Protein AF-K1JI64-F1 (afdb_monomer)

Foldseek 3Di:
DDPDDDPVVVVVVVVLLVLLLVLVVCVVVVHDDDPVSVVSNVVSCVVCVVSVVPPPPPPDPPDDVLLAQDLALVVNLVSLVVPVVDDDDCVRSCLLVSLQPRVVSLLVSQVVCVVVVHHPLNSVLSSLQSCLDPVNLVVCCVRVLVVLVVDDLVSCQSNLLSVLSSLLSSLLDLDQDVSSLVSLVVSVPHPHDQDPAQWDQDPNDTDRDLQVCLCSASLNSSLSSLVSNQVSVPAAFQQADDPSRLVVLQVLLPPVDRSSSSSLLQVLLCLVSCCRRPVPSSLVGNLVCCAPVPHPCNVSSVCSNPVPDDDDPVVQVSRHPPPPPPPDD

Nearest PDB structures (foldseek):
  8any-assembly1_A5  TM=2.541E-01  e=5.802E-01  Homo sapiens

Radius of gyration: 26.49 Å; Cα contacts (8 Å, |Δi|>4): 329; chains: 1; bounding box: 74×52×73 Å

Structure (mmCIF, N/CA/C/O backbone):
data_AF-K1JI64-F1
#
_entry.id   AF-K1JI64-F1
#
loop_
_atom_site.group_PDB
_atom_site.id
_atom_site.type_symbol
_atom_site.label_atom_id
_atom_site.label_alt_id
_atom_site.label_comp_id
_atom_site.label_asym_id
_atom_site.label_entity_id
_atom_site.label_seq_id
_atom_site.pdbx_PDB_ins_code
_atom_site.Cartn_x
_atom_site.Cartn_y
_atom_site.Cartn_z
_atom_site.occupancy
_atom_site.B_iso_or_equiv
_atom_site.auth_seq_id
_atom_site.auth_comp_id
_atom_site.auth_asym_id
_atom_site.auth_atom_id
_atom_site.pdbx_PDB_model_num
ATOM 1 N N . MET A 1 1 ? 39.836 -33.070 6.552 1.00 32.50 1 MET A N 1
ATOM 2 C CA . MET A 1 1 ? 38.530 -32.412 6.348 1.00 32.50 1 MET A CA 1
ATOM 3 C C . MET A 1 1 ? 38.493 -31.219 7.284 1.00 32.50 1 MET A C 1
ATOM 5 O O . MET A 1 1 ? 38.337 -31.418 8.481 1.00 32.50 1 MET A O 1
ATOM 9 N N . ALA A 1 2 ? 38.787 -30.024 6.771 1.00 40.97 2 ALA A N 1
ATOM 10 C CA . ALA A 1 2 ? 38.611 -28.788 7.528 1.00 40.97 2 ALA A CA 1
ATOM 11 C C . ALA A 1 2 ? 37.112 -28.453 7.530 1.00 40.97 2 ALA A C 1
ATOM 13 O O . ALA A 1 2 ? 36.456 -28.627 6.503 1.00 40.97 2 ALA A O 1
ATOM 14 N N . GLY A 1 3 ? 36.563 -28.078 8.687 1.00 41.81 3 GLY A N 1
ATOM 15 C CA . GLY A 1 3 ? 35.174 -27.628 8.790 1.00 41.81 3 GLY A CA 1
ATOM 16 C C . GLY A 1 3 ? 34.932 -26.354 7.969 1.00 41.81 3 GLY A C 1
ATOM 17 O O . GLY A 1 3 ? 35.899 -25.720 7.543 1.00 41.81 3 GLY A O 1
ATOM 18 N N . PRO A 1 4 ? 33.662 -25.982 7.726 1.00 41.69 4 PRO A N 1
ATOM 19 C CA . PRO A 1 4 ? 33.349 -24.747 7.019 1.00 41.69 4 PRO A CA 1
ATOM 20 C C . PRO A 1 4 ? 33.974 -23.552 7.762 1.00 41.69 4 PRO A C 1
ATOM 22 O O . PRO A 1 4 ? 33.932 -23.534 8.997 1.00 41.69 4 PRO A O 1
ATOM 25 N N . PRO A 1 5 ? 34.580 -22.589 7.042 1.00 47.50 5 PRO A N 1
ATOM 26 C CA . PRO A 1 5 ? 35.205 -21.427 7.661 1.00 47.50 5 PRO A CA 1
ATOM 27 C C . PRO A 1 5 ? 34.171 -20.647 8.472 1.00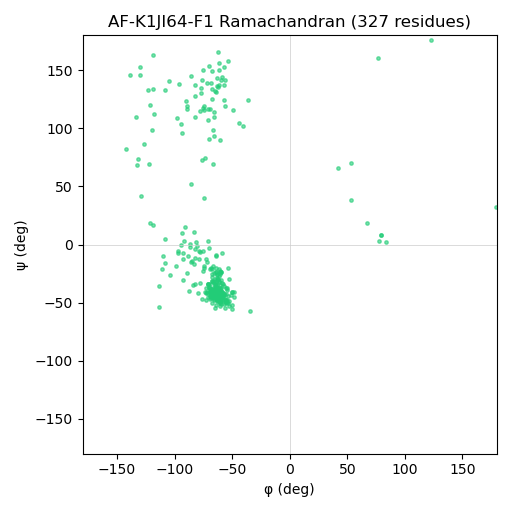 47.50 5 PRO A C 1
ATOM 29 O O . PRO A 1 5 ? 33.001 -20.555 8.093 1.00 47.50 5 PRO A O 1
ATOM 32 N N . SER A 1 6 ? 34.599 -20.087 9.601 1.00 54.44 6 SER A N 1
ATOM 33 C CA . SER A 1 6 ? 33.735 -19.226 10.413 1.00 54.44 6 SER A CA 1
ATOM 34 C C . SER A 1 6 ? 33.214 -18.039 9.577 1.00 54.44 6 SER A C 1
ATOM 36 O O . SER A 1 6 ? 33.871 -17.604 8.626 1.00 54.44 6 SER A O 1
ATOM 38 N N . GLU A 1 7 ? 32.042 -17.478 9.902 1.00 51.62 7 GLU A N 1
ATOM 39 C CA . GLU A 1 7 ? 31.474 -16.317 9.176 1.00 51.62 7 GLU A CA 1
ATOM 40 C C . GLU A 1 7 ? 32.463 -15.134 9.078 1.00 51.62 7 GLU A C 1
ATOM 42 O O . GLU A 1 7 ? 32.475 -14.394 8.090 1.00 51.62 7 GLU A O 1
ATOM 47 N N . LEU A 1 8 ? 33.355 -14.998 10.065 1.00 53.28 8 LEU A N 1
ATOM 48 C CA . LEU A 1 8 ? 34.418 -13.992 10.097 1.00 53.28 8 LEU A CA 1
ATOM 49 C C . LEU A 1 8 ? 35.540 -14.273 9.084 1.00 53.28 8 LEU A C 1
ATOM 51 O O . LEU A 1 8 ? 36.004 -13.348 8.419 1.00 53.28 8 LEU A O 1
ATOM 55 N N . GLU A 1 9 ? 35.952 -15.532 8.921 1.00 57.19 9 GLU A N 1
ATOM 56 C CA . GLU A 1 9 ? 36.942 -15.930 7.908 1.00 57.19 9 GLU A CA 1
ATOM 57 C C . GLU A 1 9 ? 36.377 -15.798 6.493 1.00 57.19 9 GLU A C 1
ATOM 59 O O . GLU A 1 9 ? 37.063 -15.305 5.602 1.00 57.19 9 GLU A O 1
ATOM 64 N N . SER A 1 10 ? 35.101 -16.139 6.305 1.00 58.56 10 SER A N 1
ATOM 65 C CA . SER A 1 10 ? 34.407 -15.989 5.020 1.00 58.56 10 SER A CA 1
ATOM 66 C C . SER A 1 10 ? 34.319 -14.519 4.588 1.00 58.56 10 SER A C 1
ATOM 68 O O . SER A 1 10 ? 34.580 -14.180 3.434 1.00 58.56 10 SER A O 1
ATOM 70 N N . THR A 1 11 ? 34.020 -13.624 5.534 1.00 61.19 11 THR A N 1
ATOM 71 C CA . THR A 1 11 ? 33.969 -12.175 5.286 1.00 61.19 11 THR A CA 1
ATOM 72 C C . THR A 1 11 ? 35.357 -11.608 4.979 1.00 61.19 11 THR A C 1
ATOM 74 O O . THR A 1 11 ? 35.508 -10.761 4.099 1.00 61.19 11 THR A O 1
ATOM 77 N N . ARG A 1 12 ? 36.389 -12.093 5.676 1.00 72.31 12 ARG A N 1
A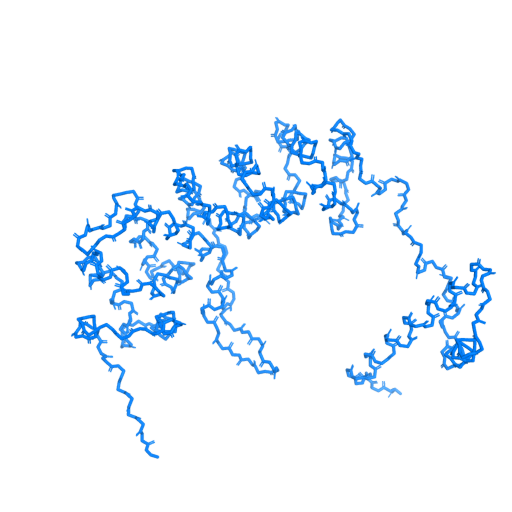TOM 78 C CA . ARG A 1 12 ? 37.774 -11.665 5.467 1.00 72.31 12 ARG A CA 1
ATOM 79 C C . ARG A 1 12 ? 38.302 -12.072 4.090 1.00 72.31 12 ARG A C 1
ATOM 81 O O . ARG A 1 12 ? 38.810 -11.212 3.378 1.00 72.31 12 ARG A O 1
ATOM 88 N N . ILE A 1 13 ? 38.101 -13.330 3.695 1.00 75.25 13 ILE A N 1
ATOM 89 C CA . ILE A 1 13 ? 38.499 -13.849 2.376 1.00 75.25 13 ILE A CA 1
ATOM 90 C C . ILE A 1 13 ? 37.797 -13.067 1.257 1.00 75.25 13 ILE A C 1
ATOM 92 O O . ILE A 1 13 ? 38.425 -12.709 0.264 1.00 75.25 13 ILE A O 1
ATOM 96 N N . TYR A 1 14 ? 36.516 -12.724 1.429 1.00 71.31 14 TYR A N 1
ATOM 97 C CA . TYR A 1 14 ? 35.771 -11.918 0.457 1.00 71.31 14 TYR A CA 1
ATOM 98 C C . TYR A 1 14 ? 36.361 -10.508 0.263 1.00 71.31 14 TYR A C 1
ATOM 100 O O . TYR A 1 14 ? 36.481 -10.022 -0.867 1.00 71.31 14 TYR A O 1
ATOM 108 N N . ILE A 1 15 ? 36.744 -9.843 1.358 1.00 73.00 15 ILE A N 1
ATOM 109 C CA . ILE A 1 15 ? 37.355 -8.507 1.313 1.00 73.00 15 ILE A CA 1
ATOM 110 C C . ILE A 1 15 ? 38.752 -8.579 0.681 1.00 73.00 15 ILE A C 1
ATOM 112 O O . ILE A 1 15 ? 39.058 -7.784 -0.206 1.00 73.00 15 ILE A O 1
ATOM 116 N N . GLU A 1 16 ? 39.576 -9.544 1.095 1.00 81.81 16 GLU A N 1
ATOM 117 C CA . GLU A 1 16 ? 40.930 -9.756 0.566 1.00 81.81 16 GLU A CA 1
ATOM 118 C C . GLU A 1 16 ? 40.900 -10.076 -0.943 1.00 81.81 16 GLU A C 1
ATOM 120 O O . GLU A 1 16 ? 41.657 -9.476 -1.708 1.00 81.81 16 GLU A O 1
ATOM 125 N N . HIS A 1 17 ? 39.950 -10.901 -1.397 1.00 77.88 17 HIS A N 1
ATOM 126 C CA . HIS A 1 17 ? 39.732 -11.191 -2.818 1.00 77.88 17 HIS A CA 1
ATOM 127 C C . HIS A 1 17 ? 39.293 -9.948 -3.609 1.00 77.88 17 HIS A C 1
ATOM 129 O O . HIS A 1 17 ? 39.822 -9.674 -4.686 1.00 77.88 17 HIS A O 1
ATOM 135 N N . SER A 1 18 ? 38.381 -9.137 -3.060 1.00 71.06 18 SER A N 1
ATOM 136 C CA . SER A 1 18 ? 37.930 -7.892 -3.706 1.00 71.06 18 SER A CA 1
ATOM 137 C C . SER A 1 18 ? 39.076 -6.885 -3.881 1.00 71.06 18 SER A C 1
ATOM 139 O O . SER A 1 18 ? 39.183 -6.229 -4.918 1.00 71.06 18 SER A O 1
ATOM 141 N N . ILE A 1 19 ? 39.960 -6.777 -2.881 1.00 80.88 19 ILE A N 1
ATOM 142 C CA . ILE A 1 19 ? 41.155 -5.923 -2.941 1.00 80.88 19 ILE A CA 1
ATOM 143 C C . ILE A 1 19 ? 42.145 -6.461 -3.979 1.00 80.88 19 ILE A C 1
ATOM 145 O O . ILE A 1 19 ? 42.646 -5.690 -4.799 1.00 80.88 19 ILE A O 1
ATOM 149 N N . TRP A 1 20 ? 42.393 -7.773 -3.986 1.00 85.69 20 TRP A N 1
ATOM 150 C CA . TRP A 1 20 ? 43.271 -8.412 -4.963 1.00 85.69 20 TRP A CA 1
ATOM 151 C C . TRP A 1 20 ? 42.790 -8.186 -6.404 1.00 85.69 20 TRP A C 1
ATOM 153 O O . TRP A 1 20 ? 43.579 -7.765 -7.247 1.00 85.69 20 TRP A O 1
ATOM 163 N N . GLN A 1 21 ? 41.490 -8.350 -6.678 1.00 77.38 21 GLN A N 1
ATOM 164 C CA . GLN A 1 21 ? 40.916 -8.154 -8.015 1.00 77.38 21 GLN A CA 1
ATOM 165 C C . GLN A 1 21 ? 41.041 -6.712 -8.530 1.00 77.38 21 GLN A C 1
ATOM 167 O O . GLN A 1 21 ? 41.239 -6.500 -9.730 1.00 77.38 21 GLN A O 1
ATOM 172 N N . LEU A 1 22 ? 40.907 -5.715 -7.648 1.00 77.94 22 LEU A N 1
ATOM 173 C CA . LEU A 1 22 ? 41.087 -4.304 -8.006 1.00 77.94 22 LEU A CA 1
ATOM 174 C C . LEU A 1 22 ? 42.552 -3.999 -8.344 1.00 77.94 22 LEU A C 1
ATOM 176 O O . LEU A 1 22 ? 42.822 -3.307 -9.326 1.00 77.94 22 LEU A O 1
ATOM 180 N N . LEU A 1 23 ? 43.493 -4.541 -7.566 1.00 83.31 23 LEU A N 1
ATOM 181 C CA . LEU A 1 23 ? 44.931 -4.369 -7.789 1.00 83.31 23 LEU A CA 1
ATOM 182 C C . LEU A 1 23 ? 45.412 -5.096 -9.053 1.00 83.31 23 LEU A C 1
ATOM 184 O O . LEU A 1 23 ? 46.163 -4.504 -9.828 1.00 83.31 23 LEU A O 1
ATOM 188 N N . ALA A 1 24 ? 44.918 -6.314 -9.304 1.00 82.06 24 ALA A N 1
ATOM 189 C CA . ALA A 1 24 ? 45.184 -7.074 -10.526 1.00 82.06 24 ALA A CA 1
ATOM 190 C C . ALA A 1 24 ? 44.791 -6.271 -11.770 1.00 82.06 24 ALA A C 1
ATOM 192 O O . ALA A 1 24 ? 45.591 -6.083 -12.679 1.00 82.06 24 ALA A O 1
ATOM 193 N N . LYS A 1 25 ? 43.590 -5.684 -11.771 1.00 73.75 25 LYS A N 1
ATOM 194 C CA . LYS A 1 25 ? 43.109 -4.890 -12.908 1.00 73.75 25 LYS A CA 1
ATOM 195 C C . LYS A 1 25 ? 43.841 -3.586 -13.108 1.00 73.75 25 LYS A C 1
ATOM 197 O O . LYS A 1 25 ? 44.056 -3.176 -14.246 1.00 73.75 25 LYS A O 1
ATOM 202 N N . LEU A 1 26 ? 44.203 -2.914 -12.020 1.00 77.06 26 LEU A N 1
ATOM 203 C CA . LEU A 1 26 ? 44.985 -1.694 -12.130 1.00 77.06 26 LEU A CA 1
ATOM 204 C C . LEU A 1 26 ? 46.357 -2.003 -12.751 1.00 77.06 26 LEU A C 1
ATOM 206 O O . LEU A 1 26 ? 46.799 -1.272 -13.633 1.00 77.06 26 LEU A O 1
ATOM 210 N N . ASN A 1 27 ? 46.967 -3.126 -12.364 1.00 80.00 27 ASN A N 1
ATOM 211 C CA . ASN A 1 27 ? 48.204 -3.628 -12.956 1.00 80.00 27 ASN A CA 1
ATOM 212 C C . ASN A 1 27 ? 48.034 -4.013 -14.442 1.00 80.00 27 ASN A C 1
ATOM 214 O O . ASN A 1 27 ? 48.837 -3.594 -15.274 1.00 80.00 27 ASN A O 1
ATOM 218 N N . ASP A 1 28 ? 46.959 -4.725 -14.794 1.00 78.38 28 ASP A N 1
ATOM 219 C CA . ASP A 1 28 ? 46.658 -5.145 -16.174 1.00 78.38 28 ASP A CA 1
ATOM 220 C C . ASP A 1 28 ? 46.320 -3.962 -17.095 1.00 78.38 28 ASP A C 1
ATOM 222 O O . ASP A 1 28 ? 46.579 -4.000 -18.297 1.00 78.38 28 ASP A O 1
ATOM 226 N N . SER A 1 29 ? 45.789 -2.868 -16.538 1.00 73.69 29 SER A N 1
ATOM 227 C CA . SER A 1 29 ? 45.482 -1.639 -17.283 1.00 73.69 29 SER A CA 1
ATOM 228 C C . SER A 1 29 ? 46.723 -0.853 -17.744 1.00 73.69 29 SER A C 1
ATOM 230 O O . SER A 1 29 ? 46.589 0.167 -18.422 1.00 73.69 29 SER A O 1
ATOM 232 N N . GLY A 1 30 ? 47.930 -1.303 -17.378 1.00 71.69 30 GLY A N 1
ATOM 233 C CA . GLY A 1 30 ? 49.198 -0.644 -17.703 1.00 71.69 30 GLY A CA 1
ATOM 234 C C . GLY A 1 30 ? 49.531 0.558 -16.811 1.00 71.69 30 GLY A C 1
ATOM 235 O O . GLY A 1 30 ? 50.500 1.271 -17.082 1.00 71.69 30 GLY A O 1
ATOM 236 N N . LEU A 1 31 ? 48.754 0.797 -15.748 1.00 74.81 31 LEU A N 1
ATOM 237 C CA . LEU A 1 31 ? 49.056 1.800 -14.727 1.00 74.81 31 LEU A CA 1
ATOM 238 C C . LEU A 1 31 ? 50.052 1.236 -13.705 1.00 74.81 31 LEU A C 1
ATOM 240 O O . LEU A 1 31 ? 49.922 0.109 -13.234 1.00 74.81 31 LEU A O 1
ATOM 244 N N . VAL A 1 32 ? 51.044 2.045 -13.326 1.00 79.62 32 VAL A N 1
ATOM 245 C CA . VAL A 1 32 ? 52.056 1.641 -12.340 1.00 79.62 32 VAL A CA 1
ATOM 246 C C . VAL A 1 32 ? 51.446 1.670 -10.940 1.00 79.62 32 VAL A C 1
ATOM 248 O O . VAL A 1 32 ? 51.059 2.730 -10.444 1.00 79.62 32 VAL A O 1
ATOM 251 N N . LEU A 1 33 ? 51.386 0.507 -10.289 1.00 83.38 33 LEU A N 1
ATOM 252 C CA . LEU A 1 33 ? 50.998 0.403 -8.885 1.00 83.38 33 LEU A CA 1
ATOM 253 C C . LEU A 1 33 ? 52.004 1.140 -7.988 1.00 83.38 33 LEU A C 1
ATOM 255 O O . LEU A 1 33 ? 53.219 1.010 -8.142 1.00 83.38 33 LEU A O 1
ATOM 259 N N . GLY A 1 34 ? 51.495 1.892 -7.010 1.00 85.12 34 GLY A N 1
ATOM 260 C CA . GLY A 1 34 ? 52.325 2.447 -5.941 1.00 85.12 34 GLY A CA 1
ATOM 261 C C . GLY A 1 34 ? 52.987 1.337 -5.115 1.00 85.12 34 GLY A C 1
ATOM 262 O O . GLY A 1 34 ? 52.480 0.219 -5.055 1.00 85.12 34 GLY A O 1
ATOM 263 N N . LYS A 1 35 ? 54.107 1.643 -4.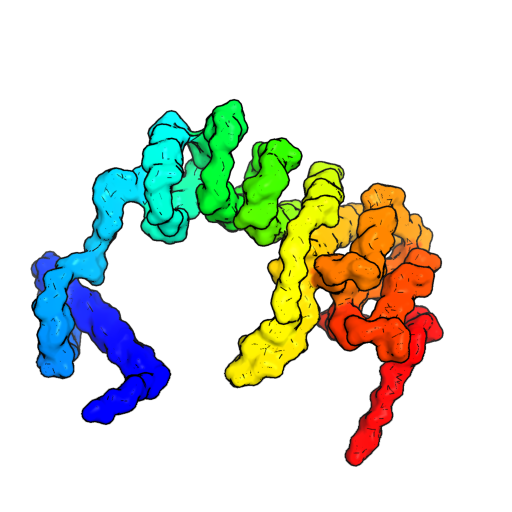452 1.00 83.31 35 LYS A N 1
ATOM 264 C CA . LYS A 1 35 ? 54.935 0.653 -3.737 1.00 83.31 35 LYS A CA 1
ATOM 265 C C . LYS A 1 35 ? 54.141 -0.205 -2.737 1.00 83.31 35 LYS A C 1
ATOM 267 O O . LYS A 1 35 ? 54.219 -1.425 -2.796 1.00 83.31 35 LYS A O 1
ATOM 272 N N . GLU A 1 36 ? 53.322 0.423 -1.894 1.00 84.06 36 GLU A N 1
ATOM 273 C CA . GLU A 1 36 ? 52.474 -0.275 -0.912 1.00 84.06 36 GLU A CA 1
ATOM 274 C C . GLU A 1 36 ? 51.418 -1.168 -1.582 1.00 84.06 36 GLU A C 1
ATOM 276 O O . GLU A 1 36 ? 51.155 -2.282 -1.136 1.00 84.06 36 GLU A O 1
ATOM 281 N N . ALA A 1 37 ? 50.839 -0.707 -2.694 1.00 82.38 37 ALA A N 1
ATOM 282 C CA . ALA A 1 37 ? 49.827 -1.445 -3.442 1.00 82.38 37 ALA A CA 1
ATOM 283 C C . ALA A 1 37 ? 50.424 -2.665 -4.164 1.00 82.38 37 ALA A C 1
ATOM 285 O O . ALA A 1 37 ? 49.801 -3.722 -4.198 1.00 82.38 37 ALA A O 1
ATOM 286 N N . ALA A 1 38 ? 51.644 -2.539 -4.693 1.00 85.00 38 ALA A N 1
ATOM 287 C CA . ALA A 1 38 ? 52.377 -3.639 -5.315 1.00 85.00 38 ALA A CA 1
ATOM 288 C C . ALA A 1 38 ? 52.811 -4.700 -4.287 1.00 85.00 38 ALA A C 1
ATOM 290 O O . ALA A 1 38 ? 52.666 -5.895 -4.540 1.00 85.00 38 ALA A O 1
ATOM 291 N N . GLU A 1 39 ? 53.291 -4.276 -3.113 1.00 87.31 39 GLU A N 1
ATOM 292 C CA . GLU A 1 39 ? 53.642 -5.178 -2.007 1.00 87.31 39 GLU A CA 1
ATOM 293 C C . GLU A 1 39 ? 52.408 -5.941 -1.498 1.00 87.31 39 GLU A C 1
ATOM 295 O O . GLU A 1 39 ? 52.458 -7.160 -1.323 1.00 87.31 39 GLU A O 1
ATOM 300 N N . HIS A 1 40 ? 51.275 -5.250 -1.338 1.00 87.00 40 HIS A N 1
ATOM 301 C CA . HIS A 1 40 ? 50.024 -5.868 -0.904 1.00 87.00 40 HIS A CA 1
ATOM 302 C C . HIS A 1 40 ? 49.439 -6.818 -1.962 1.00 87.00 40 HIS A C 1
ATOM 304 O O . HIS A 1 40 ? 48.979 -7.910 -1.631 1.00 87.00 40 HIS A O 1
ATOM 310 N N . PHE A 1 41 ? 49.524 -6.455 -3.246 1.00 85.44 41 PHE A N 1
ATOM 311 C CA . PHE A 1 41 ? 49.126 -7.323 -4.353 1.00 85.44 41 PHE A CA 1
ATOM 312 C C . PHE A 1 41 ? 49.963 -8.608 -4.411 1.00 85.44 41 PHE A C 1
ATOM 314 O O . PHE A 1 41 ? 49.409 -9.701 -4.537 1.00 85.44 41 PHE A O 1
ATOM 321 N N . ALA A 1 42 ? 51.287 -8.502 -4.261 1.00 86.06 42 ALA A N 1
ATOM 322 C CA . ALA A 1 42 ? 52.182 -9.657 -4.219 1.00 86.06 42 ALA A CA 1
ATOM 323 C C . ALA A 1 42 ? 51.916 -10.557 -3.002 1.00 86.06 42 ALA A C 1
ATOM 325 O O . ALA A 1 42 ? 51.920 -11.781 -3.127 1.00 86.06 42 ALA A O 1
ATOM 326 N N . MET A 1 43 ? 51.646 -9.965 -1.833 1.00 89.44 43 MET A N 1
ATOM 327 C CA . MET A 1 43 ? 51.279 -10.710 -0.628 1.00 89.44 43 MET A CA 1
ATOM 328 C C . MET A 1 43 ? 50.004 -11.533 -0.848 1.00 89.44 43 MET A C 1
ATOM 330 O O . MET A 1 43 ? 50.018 -12.736 -0.604 1.00 89.44 43 MET A O 1
ATOM 334 N N . LEU A 1 44 ? 48.933 -10.907 -1.346 1.00 86.25 44 LEU A N 1
ATOM 335 C CA . LEU A 1 44 ? 47.645 -11.564 -1.594 1.00 86.25 44 LEU A CA 1
ATOM 336 C C . LEU A 1 44 ? 47.740 -12.637 -2.690 1.00 86.25 44 LEU A C 1
ATOM 338 O O . LEU A 1 44 ? 47.192 -13.721 -2.526 1.00 86.25 44 LEU A O 1
ATOM 342 N N . SER A 1 45 ? 48.504 -12.376 -3.756 1.00 84.38 45 SER A N 1
ATOM 343 C CA . SER A 1 45 ? 48.726 -13.347 -4.843 1.00 84.38 45 SER A CA 1
ATOM 344 C C . SER A 1 45 ? 49.476 -14.598 -4.374 1.00 84.38 45 SER A C 1
ATOM 346 O O . SER A 1 45 ? 49.231 -15.690 -4.874 1.00 84.38 45 SER A O 1
ATOM 348 N N . ASN A 1 46 ? 50.390 -14.449 -3.408 1.00 84.62 46 ASN A N 1
ATOM 349 C CA . ASN A 1 46 ? 51.098 -15.578 -2.801 1.00 84.62 46 ASN A CA 1
ATOM 350 C C . ASN A 1 46 ? 50.242 -16.321 -1.768 1.00 84.62 46 ASN A C 1
ATOM 352 O O . ASN A 1 46 ? 50.411 -17.527 -1.599 1.00 84.62 46 ASN A O 1
ATOM 356 N N . LEU A 1 47 ? 49.368 -15.606 -1.050 1.00 84.38 47 LEU A N 1
ATOM 357 C CA . LEU A 1 47 ? 48.489 -16.194 -0.038 1.00 84.38 47 LEU A CA 1
ATOM 358 C C . LEU A 1 47 ? 47.379 -17.045 -0.672 1.00 84.38 47 LEU A C 1
ATOM 360 O O . LEU A 1 47 ? 47.005 -18.065 -0.100 1.00 84.38 47 LEU A O 1
ATOM 364 N N . HIS A 1 48 ? 46.908 -16.635 -1.854 1.00 79.75 48 HIS A N 1
ATOM 365 C CA . HIS A 1 48 ? 45.831 -17.280 -2.606 1.00 79.75 48 HIS A CA 1
ATOM 366 C C . HIS A 1 48 ? 46.207 -17.491 -4.083 1.00 79.75 48 HIS A C 1
ATOM 368 O O . HIS A 1 48 ? 45.702 -16.790 -4.968 1.00 79.75 48 HIS A O 1
ATOM 374 N N . PRO A 1 49 ? 47.099 -18.456 -4.384 1.00 76.25 49 PRO A N 1
ATOM 375 C CA . PRO A 1 49 ? 47.530 -18.745 -5.753 1.00 76.25 49 PRO A CA 1
ATOM 376 C C . PRO A 1 49 ? 46.377 -19.160 -6.680 1.00 76.25 49 PRO A C 1
ATOM 378 O O . PRO A 1 49 ? 46.473 -19.005 -7.897 1.00 76.25 49 PRO A O 1
ATOM 381 N N . GLU A 1 50 ? 45.284 -19.678 -6.113 1.00 68.06 50 GLU A N 1
ATOM 382 C CA . GLU A 1 50 ? 44.070 -20.085 -6.821 1.00 68.06 50 GLU A CA 1
ATOM 383 C C . GLU A 1 50 ? 43.342 -18.924 -7.517 1.00 68.06 50 GLU A C 1
ATOM 385 O O . GLU A 1 50 ? 42.697 -19.149 -8.538 1.00 68.06 50 GLU A O 1
ATOM 390 N N . TRP A 1 51 ? 43.491 -17.683 -7.038 1.00 72.56 51 TRP A N 1
ATOM 391 C CA . TRP A 1 51 ? 42.820 -16.514 -7.624 1.00 72.56 51 TRP A CA 1
ATOM 392 C C . TRP A 1 51 ? 43.362 -16.133 -9.007 1.00 72.56 51 TRP A C 1
ATOM 394 O O . TRP A 1 51 ? 42.664 -15.486 -9.782 1.00 72.56 51 TRP A O 1
ATOM 404 N N . GLY A 1 52 ? 44.586 -16.557 -9.342 1.00 60.62 52 GLY A N 1
ATOM 405 C CA . GLY A 1 52 ? 45.196 -16.335 -10.658 1.00 60.62 52 GLY A CA 1
ATOM 406 C C . GLY A 1 52 ? 44.893 -17.416 -11.703 1.00 60.62 52 GLY A C 1
ATOM 407 O O . GLY A 1 52 ? 45.246 -17.232 -12.866 1.00 60.62 52 GLY A O 1
ATOM 408 N N . ALA A 1 53 ? 44.288 -18.544 -11.308 1.00 51.06 53 ALA A N 1
ATOM 409 C CA . ALA A 1 53 ? 43.987 -19.673 -12.198 1.00 51.06 53 ALA A CA 1
ATOM 410 C C . ALA A 1 53 ? 42.580 -19.606 -12.819 1.00 51.06 53 ALA A C 1
ATOM 412 O O . ALA A 1 53 ? 42.289 -20.340 -13.764 1.00 51.06 53 ALA A O 1
ATOM 413 N N . GLU A 1 54 ? 41.721 -18.720 -12.319 1.00 44.78 54 GLU A N 1
ATOM 414 C CA . GLU A 1 54 ? 40.478 -18.347 -12.984 1.00 44.78 54 GLU A CA 1
ATOM 415 C C . GLU A 1 54 ? 40.769 -17.169 -13.915 1.00 44.78 54 GLU A C 1
ATOM 417 O O . GLU A 1 54 ? 41.190 -16.100 -13.472 1.00 44.78 54 GLU A O 1
ATOM 422 N N . GLU A 1 55 ? 40.585 -17.369 -15.222 1.00 41.44 55 GLU A N 1
ATOM 423 C CA . GLU A 1 55 ? 40.694 -16.301 -16.211 1.00 41.44 55 GLU A CA 1
ATOM 424 C C . GLU A 1 55 ? 39.874 -15.080 -15.764 1.00 41.44 55 GLU A C 1
ATOM 426 O O . GLU A 1 55 ? 38.649 -15.110 -15.615 1.00 41.44 55 GLU A O 1
ATOM 431 N N . SER A 1 56 ? 40.605 -13.996 -15.514 1.00 42.56 56 SER A N 1
ATOM 432 C CA . SER A 1 56 ? 40.119 -12.691 -15.093 1.00 42.56 56 SER A CA 1
ATOM 433 C C . SER A 1 56 ? 39.175 -12.090 -16.137 1.00 42.56 56 SER A C 1
ATOM 435 O O . SER A 1 56 ? 39.590 -11.319 -16.994 1.00 42.56 56 SER A O 1
ATOM 437 N N . ASN A 1 57 ? 37.879 -12.375 -16.002 1.00 37.88 57 ASN A N 1
ATOM 438 C CA . ASN A 1 57 ? 36.800 -11.552 -16.567 1.00 37.88 57 ASN A CA 1
ATOM 439 C C . ASN A 1 57 ? 36.021 -10.780 -15.482 1.00 37.88 57 ASN A C 1
ATOM 441 O O . ASN A 1 57 ? 35.066 -10.062 -15.756 1.00 37.88 57 ASN A O 1
ATOM 445 N N . GLY A 1 58 ? 36.441 -10.846 -14.218 1.00 40.31 58 GLY A N 1
ATOM 446 C CA . GLY A 1 58 ? 35.673 -10.308 -13.091 1.00 40.31 58 GLY A CA 1
ATOM 447 C C . GLY A 1 58 ? 35.878 -8.820 -12.788 1.00 40.31 58 GLY A C 1
ATOM 448 O O . GLY A 1 58 ? 36.297 -8.526 -11.686 1.00 40.31 58 GLY A O 1
ATOM 449 N N . PHE A 1 59 ? 35.752 -7.903 -13.754 1.00 38.59 59 PHE A N 1
ATOM 450 C CA . PHE A 1 59 ? 35.277 -6.485 -13.649 1.00 38.59 59 PHE A CA 1
ATOM 451 C C . PHE A 1 59 ? 35.330 -5.816 -15.044 1.00 38.59 59 PHE A C 1
ATOM 453 O O . PHE A 1 59 ? 35.576 -4.616 -15.170 1.00 38.59 59 PHE A O 1
ATOM 460 N N . ALA A 1 60 ? 35.108 -6.586 -16.107 1.00 35.41 60 ALA A N 1
ATOM 461 C CA . ALA A 1 60 ? 34.519 -6.033 -17.310 1.00 35.41 60 ALA A CA 1
ATOM 462 C C . ALA A 1 60 ? 33.024 -6.330 -17.228 1.00 35.41 60 ALA A C 1
ATOM 464 O O . ALA A 1 60 ? 32.606 -7.384 -16.762 1.00 35.41 60 ALA A O 1
ATOM 465 N N . SER A 1 61 ? 32.237 -5.340 -17.614 1.00 39.78 61 SER A N 1
ATOM 466 C CA . SER A 1 61 ? 30.830 -5.465 -17.940 1.00 39.78 61 SER A CA 1
ATOM 467 C C . SER A 1 61 ? 30.577 -6.749 -18.738 1.00 39.78 61 SER A C 1
ATOM 469 O O . SER A 1 61 ? 30.810 -6.766 -19.940 1.00 39.78 61 SER A O 1
ATOM 471 N N . ASP A 1 62 ? 30.059 -7.788 -18.089 1.00 37.81 62 ASP A N 1
ATOM 472 C CA . ASP A 1 62 ? 29.488 -8.980 -18.734 1.00 37.81 62 ASP A CA 1
ATOM 473 C C . ASP A 1 62 ? 28.107 -8.632 -19.334 1.00 37.81 62 ASP A C 1
ATOM 475 O O . ASP A 1 62 ? 27.126 -9.353 -19.198 1.00 37.81 62 ASP A O 1
ATOM 479 N N . LEU A 1 63 ? 28.013 -7.437 -19.921 1.00 41.81 63 LEU A N 1
ATOM 480 C CA . LEU A 1 63 ? 26.949 -7.061 -20.826 1.00 41.81 63 LEU A CA 1
ATOM 481 C C . LEU A 1 63 ? 27.568 -7.275 -22.199 1.00 41.81 63 LEU A C 1
ATOM 483 O O . LEU A 1 63 ? 28.454 -6.513 -22.602 1.00 41.81 63 LEU A O 1
ATOM 487 N N . GLY A 1 64 ? 27.113 -8.303 -22.912 1.00 38.38 64 GLY A N 1
ATOM 488 C CA . GLY A 1 64 ? 27.245 -8.265 -24.362 1.00 38.38 64 GLY A CA 1
ATOM 489 C C . GLY A 1 64 ? 26.630 -6.955 -24.867 1.00 38.38 64 GLY A C 1
ATOM 490 O O . GLY A 1 64 ? 25.793 -6.351 -24.194 1.00 38.38 64 GLY A O 1
ATOM 491 N N . ASP A 1 65 ? 27.011 -6.495 -26.054 1.00 42.28 65 ASP A N 1
ATOM 492 C CA . ASP A 1 65 ? 26.390 -5.310 -26.678 1.00 42.28 65 ASP A CA 1
ATOM 493 C C . ASP A 1 65 ? 24.839 -5.446 -26.753 1.00 42.28 65 ASP A C 1
ATOM 495 O O . ASP A 1 65 ? 24.110 -4.454 -26.773 1.00 42.28 65 ASP A O 1
ATOM 499 N N . ASP A 1 66 ? 24.333 -6.686 -26.670 1.00 47.50 66 ASP A N 1
ATOM 500 C CA . ASP A 1 66 ? 22.920 -7.080 -26.591 1.00 47.50 66 ASP A CA 1
ATOM 501 C C . ASP A 1 66 ? 22.225 -6.829 -25.227 1.00 47.50 66 ASP A C 1
ATOM 503 O O . ASP A 1 66 ? 20.992 -6.760 -25.162 1.00 47.50 66 ASP A O 1
ATOM 507 N N . ASP A 1 67 ? 22.969 -6.640 -24.132 1.00 53.53 67 ASP A N 1
ATOM 508 C CA . ASP A 1 67 ? 22.409 -6.421 -22.787 1.00 53.53 67 ASP A CA 1
ATOM 509 C C . ASP A 1 67 ? 22.274 -4.933 -22.412 1.00 53.53 67 ASP A C 1
ATOM 511 O O . ASP A 1 67 ? 21.774 -4.586 -21.336 1.00 53.53 67 ASP A O 1
ATOM 515 N N . ILE A 1 68 ? 22.674 -4.020 -23.301 1.00 68.94 68 ILE A N 1
ATOM 516 C CA . ILE A 1 68 ? 22.492 -2.582 -23.096 1.00 68.94 68 ILE A CA 1
ATOM 517 C C . ILE A 1 68 ? 21.041 -2.206 -23.405 1.00 68.94 68 ILE A C 1
ATOM 519 O O . ILE A 1 68 ? 20.604 -2.220 -24.555 1.00 68.94 68 ILE A O 1
ATOM 523 N N . VAL A 1 69 ? 20.302 -1.763 -22.383 1.00 79.38 69 VAL A N 1
ATOM 524 C CA . VAL A 1 69 ? 18.918 -1.289 -22.543 1.00 79.38 69 VAL A CA 1
ATOM 525 C C . VAL A 1 69 ? 18.850 -0.150 -23.578 1.00 79.38 69 VAL A C 1
ATOM 527 O O . VAL A 1 69 ? 19.410 0.938 -23.356 1.00 79.38 69 VAL A O 1
ATOM 530 N N . PRO A 1 70 ? 18.105 -0.326 -24.687 1.00 82.25 70 PRO A N 1
ATOM 531 C CA . PRO A 1 70 ? 17.970 0.710 -25.699 1.00 82.25 70 PRO A CA 1
ATOM 532 C C . PRO A 1 70 ? 17.323 1.987 -25.156 1.00 82.25 70 PRO A C 1
ATOM 534 O O . PRO A 1 70 ? 16.474 1.977 -24.272 1.00 82.25 70 PRO A O 1
ATOM 537 N N . ARG A 1 71 ? 17.669 3.143 -25.730 1.00 83.69 71 ARG A N 1
ATOM 538 C CA . ARG A 1 71 ? 17.151 4.446 -25.253 1.00 83.69 71 ARG A CA 1
ATOM 539 C C . ARG A 1 71 ? 15.947 4.975 -26.036 1.00 83.69 71 ARG A C 1
ATOM 541 O O . ARG A 1 71 ? 15.373 5.996 -25.658 1.00 83.69 71 ARG A O 1
ATOM 548 N N . LYS A 1 72 ? 15.579 4.322 -27.143 1.00 85.25 72 LYS A N 1
ATOM 549 C CA . LYS A 1 72 ? 14.461 4.715 -28.018 1.00 85.25 72 LYS A CA 1
ATOM 550 C C . LYS A 1 72 ? 13.269 3.787 -27.793 1.00 85.25 72 LYS A C 1
ATOM 552 O O . LYS A 1 72 ? 13.448 2.581 -27.715 1.00 85.25 72 LYS A O 1
ATOM 557 N N . ARG A 1 73 ? 12.054 4.347 -27.795 1.00 86.69 73 ARG A N 1
ATOM 558 C CA . ARG A 1 73 ? 10.788 3.628 -27.547 1.00 86.69 73 ARG A CA 1
ATOM 559 C C . ARG A 1 73 ? 10.626 2.364 -28.399 1.00 86.69 73 ARG A C 1
ATOM 561 O O . ARG A 1 73 ? 10.377 1.312 -27.842 1.00 86.69 73 ARG A O 1
ATOM 568 N N . LYS A 1 74 ? 10.792 2.460 -29.727 1.00 86.25 74 LYS A N 1
ATOM 569 C CA . LYS A 1 74 ? 10.616 1.302 -30.628 1.00 86.25 74 LYS A CA 1
ATOM 570 C C . LYS A 1 74 ? 11.578 0.160 -30.288 1.00 86.25 74 LYS A C 1
ATOM 572 O O . LYS A 1 74 ? 11.146 -0.963 -30.098 1.00 86.25 74 LYS A O 1
ATOM 577 N N . LEU A 1 75 ? 12.856 0.494 -30.100 1.00 86.19 75 LEU A N 1
ATOM 578 C CA . LEU A 1 75 ? 13.882 -0.483 -29.736 1.00 86.19 75 LEU A CA 1
ATOM 579 C C . LEU A 1 75 ? 13.633 -1.093 -28.352 1.00 86.19 75 LEU A C 1
ATOM 581 O O . LEU A 1 75 ? 13.920 -2.261 -28.158 1.00 86.19 75 LEU A O 1
ATOM 585 N N . LEU A 1 76 ? 13.083 -0.324 -27.406 1.00 88.00 76 LEU A N 1
ATOM 586 C CA . LEU A 1 76 ? 12.706 -0.834 -26.086 1.00 88.00 76 LEU A CA 1
ATOM 587 C C . LEU A 1 76 ? 11.615 -1.906 -26.164 1.00 88.00 76 LEU A C 1
ATOM 589 O O . LEU A 1 76 ? 11.686 -2.880 -25.424 1.00 88.00 76 LEU A O 1
ATOM 593 N N . VAL A 1 77 ? 10.620 -1.730 -27.038 1.00 87.25 77 VAL A N 1
ATOM 594 C CA . VAL A 1 77 ? 9.551 -2.720 -27.247 1.00 87.25 77 VAL A CA 1
ATOM 595 C C . VAL A 1 77 ? 10.136 -4.011 -27.815 1.00 87.25 77 VAL A C 1
ATOM 597 O O . VAL A 1 77 ? 9.923 -5.074 -27.238 1.00 87.25 77 VAL A O 1
ATOM 600 N N . ASP A 1 78 ? 10.914 -3.910 -28.895 1.00 86.12 78 ASP A N 1
ATOM 601 C CA . ASP A 1 78 ? 11.521 -5.073 -29.553 1.00 86.12 78 ASP A CA 1
ATOM 602 C C . ASP A 1 78 ? 12.478 -5.813 -28.607 1.00 86.12 78 ASP A C 1
ATOM 604 O O . ASP A 1 78 ? 12.417 -7.035 -28.483 1.00 86.12 78 ASP A O 1
ATOM 608 N N . TRP A 1 79 ? 13.298 -5.065 -27.868 1.00 85.06 79 TRP A N 1
ATOM 609 C CA . TRP A 1 79 ? 14.223 -5.602 -26.872 1.00 85.06 79 TRP A CA 1
ATOM 610 C C . TRP A 1 79 ? 13.491 -6.326 -25.734 1.00 85.06 79 TRP A C 1
ATOM 612 O O . TRP A 1 79 ? 13.834 -7.458 -25.406 1.00 85.06 79 TRP A O 1
ATOM 622 N N . MET A 1 80 ? 12.424 -5.740 -25.175 1.00 85.81 80 MET A N 1
ATOM 623 C CA . MET A 1 80 ? 11.637 -6.402 -24.125 1.00 85.81 80 MET A CA 1
ATOM 624 C C . MET A 1 80 ? 10.955 -7.687 -24.622 1.00 85.81 80 MET A C 1
ATOM 626 O O . MET A 1 80 ? 10.870 -8.645 -23.857 1.00 85.81 80 MET A O 1
ATOM 630 N N . LYS A 1 81 ? 10.511 -7.733 -25.887 1.00 83.38 81 LYS A N 1
ATOM 631 C CA . LYS A 1 81 ? 9.928 -8.939 -26.506 1.00 83.38 81 LYS A CA 1
ATOM 632 C C . LYS A 1 81 ? 10.955 -10.032 -26.784 1.00 83.38 81 LYS A C 1
ATOM 634 O O . LYS A 1 81 ? 10.632 -11.208 -26.709 1.00 83.38 81 LYS A O 1
ATOM 639 N N . GLN A 1 82 ? 12.187 -9.669 -27.129 1.00 77.69 82 GLN A N 1
ATOM 640 C CA . GLN A 1 82 ? 13.261 -10.649 -27.313 1.00 77.69 82 GLN A CA 1
ATOM 641 C C . GLN A 1 82 ? 13.668 -11.268 -25.969 1.00 77.69 82 GLN A C 1
ATOM 643 O O . GLN A 1 82 ? 13.965 -12.462 -25.889 1.00 77.69 82 GLN A O 1
ATOM 648 N N . GLN A 1 83 ? 13.605 -10.477 -24.898 1.00 69.56 83 GLN A N 1
ATOM 649 C CA . GLN A 1 83 ? 14.004 -10.895 -23.559 1.00 69.56 83 GLN A CA 1
ATOM 650 C C . GLN A 1 83 ? 12.948 -11.672 -22.765 1.00 69.56 83 GLN A C 1
ATOM 652 O O . GLN A 1 83 ? 13.317 -12.361 -21.818 1.00 69.56 83 GLN A O 1
ATOM 657 N N . SER A 1 84 ? 11.665 -11.656 -23.143 1.00 58.09 84 SER A N 1
ATOM 658 C CA . SER A 1 84 ? 10.647 -12.521 -22.516 1.00 58.09 84 SER A CA 1
ATOM 659 C C . SER A 1 84 ? 10.891 -14.025 -22.748 1.00 58.09 84 SER A C 1
ATOM 661 O O . SER A 1 84 ? 10.262 -14.857 -22.098 1.00 58.09 84 SER A O 1
ATOM 663 N N . SER A 1 85 ? 11.850 -14.377 -23.613 1.00 53.03 85 SER A N 1
ATOM 664 C CA . SER A 1 85 ? 12.285 -15.748 -23.922 1.00 53.03 85 SER A CA 1
ATOM 665 C C . SER A 1 85 ? 13.293 -16.348 -22.923 1.00 53.03 85 SER A C 1
ATOM 667 O O . SER A 1 85 ? 13.570 -17.545 -22.997 1.00 53.03 85 SER A O 1
ATOM 669 N N . GLY A 1 86 ? 13.872 -15.553 -22.012 1.00 48.03 86 GLY A N 1
ATOM 670 C CA . GLY A 1 86 ? 14.916 -15.988 -21.073 1.00 48.03 86 GLY A CA 1
ATOM 671 C C . GLY A 1 86 ? 14.728 -15.410 -19.666 1.00 48.03 86 GLY A C 1
ATOM 672 O O . GLY A 1 86 ? 14.252 -14.291 -19.499 1.00 48.03 86 GLY A O 1
ATOM 673 N N . ARG A 1 87 ? 15.090 -16.169 -18.621 1.00 43.91 87 ARG A N 1
ATOM 674 C CA . ARG A 1 87 ? 15.099 -15.661 -17.234 1.00 43.91 87 ARG A CA 1
ATOM 675 C C . ARG A 1 87 ? 16.173 -14.580 -17.110 1.00 43.91 87 ARG A C 1
ATOM 677 O O . ARG A 1 87 ? 17.350 -14.916 -17.177 1.00 43.91 87 ARG A O 1
ATOM 684 N N . MET A 1 88 ? 15.789 -13.326 -16.872 1.00 55.41 88 MET A N 1
ATOM 685 C CA . MET A 1 88 ? 16.750 -12.223 -16.758 1.00 55.41 88 MET A CA 1
ATOM 686 C C . MET A 1 88 ? 16.544 -11.377 -15.498 1.00 55.41 88 MET A C 1
ATOM 688 O O . MET A 1 88 ? 15.426 -11.157 -15.038 1.00 55.41 88 MET A O 1
ATOM 692 N N . ASN A 1 89 ? 17.658 -10.886 -14.950 1.00 56.09 89 ASN A N 1
ATOM 693 C CA . ASN A 1 89 ? 17.722 -10.087 -13.731 1.00 56.09 89 ASN A CA 1
ATOM 694 C C . ASN A 1 89 ? 17.686 -8.583 -14.061 1.00 56.09 89 ASN A C 1
ATOM 696 O O . ASN A 1 89 ? 18.723 -7.966 -14.309 1.00 56.09 89 ASN A O 1
ATOM 700 N N . SER A 1 90 ? 16.497 -7.978 -14.001 1.00 55.66 90 SER A N 1
ATOM 701 C CA . SER A 1 90 ? 16.242 -6.551 -14.279 1.00 55.66 90 SER A CA 1
ATOM 702 C C . SER A 1 90 ? 17.014 -5.554 -13.399 1.00 55.66 90 SER A C 1
ATOM 704 O O . SER A 1 90 ? 16.925 -4.344 -13.607 1.00 55.66 90 SER A O 1
ATOM 706 N N . TYR A 1 91 ? 17.729 -6.032 -12.376 1.00 53.16 91 TYR A N 1
ATOM 707 C CA . TYR A 1 91 ? 18.590 -5.206 -11.532 1.00 53.16 91 TYR A CA 1
ATOM 708 C C . TYR A 1 91 ? 20.007 -5.026 -12.099 1.00 53.16 91 TYR A C 1
ATOM 710 O O . TYR A 1 91 ? 20.715 -4.138 -11.630 1.00 53.16 91 TYR A O 1
ATOM 718 N N . ARG A 1 92 ? 20.428 -5.832 -13.087 1.00 60.81 92 ARG A N 1
ATOM 719 C CA . ARG A 1 92 ? 21.808 -5.832 -13.613 1.00 60.81 92 ARG A CA 1
ATOM 720 C C . ARG A 1 92 ? 21.975 -5.238 -15.014 1.00 60.81 92 ARG A C 1
ATOM 722 O O . ARG A 1 92 ? 23.089 -4.879 -15.366 1.00 60.81 92 ARG A O 1
ATOM 729 N N . ASP A 1 93 ? 20.897 -5.074 -15.775 1.00 70.00 93 ASP A N 1
ATOM 730 C CA . ASP A 1 93 ? 20.944 -4.621 -17.179 1.00 70.00 93 ASP A CA 1
ATOM 731 C C . ASP A 1 93 ? 20.823 -3.093 -17.371 1.00 70.00 93 ASP A C 1
ATOM 733 O O . ASP A 1 93 ? 20.770 -2.591 -18.491 1.00 70.00 93 ASP A O 1
ATOM 737 N N . GLY A 1 94 ? 20.752 -2.314 -16.286 1.00 78.38 94 GLY A N 1
ATOM 738 C CA . GLY A 1 94 ? 20.604 -0.854 -16.359 1.00 78.38 94 GLY A CA 1
ATOM 739 C C . GLY A 1 94 ? 19.174 -0.365 -16.640 1.00 78.38 94 GLY A C 1
ATOM 740 O O . GLY A 1 94 ? 18.959 0.840 -16.807 1.00 78.38 94 GLY A O 1
ATOM 741 N N . TRP A 1 95 ? 18.161 -1.246 -16.631 1.00 88.12 95 TRP A N 1
ATOM 742 C CA . TRP A 1 95 ? 16.755 -0.873 -16.854 1.00 88.12 95 TRP A CA 1
ATOM 743 C C . TRP A 1 95 ? 16.269 0.209 -15.886 1.00 88.12 95 TRP A C 1
ATOM 745 O O . TRP A 1 95 ? 15.549 1.133 -16.279 1.00 88.12 95 TRP A O 1
ATOM 755 N N . ARG A 1 96 ? 16.714 0.143 -14.627 1.00 87.94 96 ARG A N 1
ATOM 756 C CA . ARG A 1 96 ? 16.407 1.147 -13.600 1.00 87.94 96 ARG A CA 1
ATOM 757 C C . ARG A 1 96 ? 16.870 2.550 -14.003 1.00 87.94 96 ARG A C 1
ATOM 759 O O . ARG A 1 96 ? 16.113 3.511 -13.860 1.00 87.94 96 ARG A O 1
ATOM 766 N N . ASP A 1 97 ? 18.070 2.670 -14.563 1.00 87.81 97 ASP A N 1
ATOM 767 C CA . ASP A 1 97 ? 18.631 3.957 -14.981 1.00 87.81 97 ASP A CA 1
ATOM 768 C C . ASP A 1 97 ? 17.897 4.528 -16.194 1.00 87.81 97 ASP A C 1
ATOM 770 O O . ASP A 1 97 ? 17.646 5.737 -16.273 1.00 87.81 97 ASP A O 1
ATOM 774 N N . VAL A 1 98 ? 17.480 3.669 -17.126 1.00 89.62 98 VAL A N 1
ATOM 775 C CA . VAL A 1 98 ? 16.658 4.092 -18.267 1.00 89.62 98 VAL A CA 1
ATOM 776 C C . VAL A 1 98 ? 15.260 4.505 -17.802 1.00 89.62 98 VAL A C 1
ATOM 778 O O . VAL A 1 98 ? 14.765 5.545 -18.243 1.00 89.62 98 VAL A O 1
ATOM 781 N N . CYS A 1 99 ? 14.657 3.799 -16.839 1.00 91.25 99 CYS A N 1
ATOM 782 C CA . CYS A 1 99 ? 13.399 4.216 -16.211 1.00 91.25 99 CYS A CA 1
ATOM 783 C C . CYS A 1 99 ? 13.501 5.604 -15.579 1.00 91.25 99 CYS A C 1
ATOM 785 O O . CYS A 1 99 ? 12.591 6.417 -15.765 1.00 91.25 99 CYS A O 1
ATOM 787 N N . ARG A 1 100 ? 14.616 5.888 -14.894 1.00 89.06 100 ARG A N 1
ATOM 788 C CA . ARG A 1 100 ? 14.884 7.171 -14.234 1.00 89.06 100 ARG A CA 1
ATOM 789 C C . ARG A 1 100 ? 15.108 8.309 -15.226 1.00 89.06 100 ARG A C 1
ATOM 791 O O . ARG A 1 100 ? 14.556 9.397 -15.077 1.00 89.06 100 ARG A O 1
ATOM 798 N N . THR A 1 101 ? 15.937 8.077 -16.241 1.00 89.69 101 THR A N 1
ATOM 799 C CA . THR A 1 101 ? 16.402 9.129 -17.161 1.00 89.69 101 THR A CA 1
ATOM 800 C C . THR A 1 101 ? 15.487 9.333 -18.369 1.00 89.69 101 THR A C 1
ATOM 802 O O . THR A 1 101 ? 15.467 10.420 -18.951 1.00 89.69 101 THR A O 1
ATOM 805 N N . ARG A 1 102 ? 14.708 8.317 -18.764 1.00 90.06 102 ARG A N 1
ATOM 806 C CA . ARG A 1 102 ? 13.908 8.295 -20.002 1.00 90.06 102 ARG A CA 1
ATOM 807 C C . ARG A 1 102 ? 12.444 7.915 -19.770 1.00 90.06 102 ARG A C 1
ATOM 809 O O . ARG A 1 102 ? 11.852 7.248 -20.612 1.00 90.06 102 ARG A O 1
ATOM 816 N N . PHE A 1 103 ? 11.837 8.445 -18.706 1.00 90.94 103 PHE A N 1
ATOM 817 C CA . PHE A 1 103 ? 10.445 8.197 -18.292 1.00 90.94 103 PHE A CA 1
ATOM 818 C C . PHE A 1 103 ? 9.433 7.986 -19.432 1.00 90.94 103 PHE A C 1
ATOM 820 O O . PHE A 1 103 ? 8.781 6.953 -19.489 1.00 90.94 103 PHE A O 1
ATOM 827 N N . PHE A 1 104 ? 9.285 8.945 -20.356 1.00 91.44 104 PHE A N 1
ATOM 828 C CA . PHE A 1 104 ? 8.271 8.822 -21.411 1.00 91.44 104 PHE A CA 1
ATOM 829 C C . PHE A 1 104 ? 8.576 7.699 -22.404 1.00 91.44 104 PHE A C 1
ATOM 831 O O . PHE A 1 104 ? 7.653 7.095 -22.929 1.00 91.44 104 PHE A O 1
ATOM 838 N N . HIS A 1 105 ? 9.849 7.399 -22.665 1.00 90.25 105 HIS A N 1
ATOM 839 C CA . HIS A 1 105 ? 10.208 6.327 -23.592 1.00 90.25 105 HIS A CA 1
ATOM 840 C C . HIS A 1 105 ? 9.941 4.958 -22.969 1.00 90.25 105 HIS A C 1
ATOM 842 O O . HIS A 1 105 ? 9.396 4.096 -23.649 1.00 90.25 105 HIS A O 1
ATOM 848 N N . THR A 1 106 ? 10.279 4.780 -21.689 1.00 93.75 106 THR A N 1
ATOM 849 C CA . THR A 1 106 ? 10.023 3.529 -20.964 1.00 93.75 106 THR A CA 1
ATOM 850 C C . THR A 1 106 ? 8.538 3.320 -20.714 1.00 93.75 106 THR A C 1
ATOM 852 O O . THR A 1 106 ? 8.027 2.243 -20.996 1.00 93.75 106 THR A O 1
ATOM 855 N N . LEU A 1 107 ? 7.820 4.360 -20.284 1.00 94.50 107 LEU A N 1
ATOM 856 C CA . LEU A 1 107 ? 6.376 4.293 -20.096 1.00 94.50 107 LEU A CA 1
ATOM 857 C C . LEU A 1 107 ? 5.645 3.963 -21.397 1.00 94.50 107 LEU A C 1
ATOM 859 O O . LEU A 1 107 ? 4.809 3.069 -21.409 1.00 94.50 107 LEU A O 1
ATOM 863 N N . LEU A 1 108 ? 5.945 4.673 -22.488 1.00 94.00 108 LEU A N 1
ATOM 864 C CA . LEU A 1 108 ? 5.261 4.433 -23.755 1.00 94.00 108 LEU A CA 1
ATOM 865 C C . LEU A 1 108 ? 5.603 3.058 -24.342 1.00 94.00 108 LEU A C 1
ATOM 867 O O . LEU A 1 108 ? 4.746 2.464 -24.977 1.00 94.00 108 LEU A O 1
ATOM 871 N N . ALA A 1 109 ? 6.810 2.535 -24.107 1.00 94.44 109 ALA A N 1
ATOM 872 C CA . ALA A 1 109 ? 7.157 1.173 -24.507 1.00 94.44 109 ALA A CA 1
ATOM 873 C C . ALA A 1 109 ? 6.392 0.116 -23.688 1.00 94.44 109 ALA A C 1
ATOM 875 O O . ALA A 1 109 ? 5.857 -0.826 -24.259 1.00 94.44 109 ALA A O 1
ATOM 876 N N . LEU A 1 110 ? 6.282 0.291 -22.364 1.00 95.06 110 LEU A N 1
ATOM 877 C CA . LEU A 1 110 ? 5.461 -0.583 -21.515 1.00 95.06 110 LEU A CA 1
ATOM 878 C C . LEU A 1 110 ? 3.965 -0.479 -21.847 1.00 95.06 110 LEU A C 1
ATOM 880 O O . LEU A 1 110 ? 3.244 -1.467 -21.752 1.00 95.06 110 LEU A O 1
ATOM 884 N N . TYR A 1 111 ? 3.505 0.708 -22.242 1.00 95.00 111 TYR A N 1
ATOM 885 C CA . TYR A 1 111 ? 2.149 0.923 -22.730 1.00 95.00 111 TYR A CA 1
ATOM 886 C C . TYR A 1 111 ? 1.896 0.199 -24.055 1.00 95.00 111 TYR A C 1
ATOM 888 O O . TYR A 1 111 ? 0.873 -0.456 -24.192 1.00 95.00 111 TYR A O 1
ATOM 896 N N . ASP A 1 112 ? 2.822 0.274 -25.014 1.00 93.50 112 ASP A N 1
ATOM 897 C CA . ASP A 1 112 ? 2.686 -0.439 -26.290 1.00 93.50 112 ASP A CA 1
ATOM 898 C C . ASP A 1 112 ? 2.560 -1.947 -26.071 1.00 93.50 112 ASP A C 1
ATOM 900 O O . ASP A 1 112 ? 1.653 -2.572 -26.612 1.00 93.50 112 ASP A O 1
ATOM 904 N N . LEU A 1 113 ? 3.406 -2.511 -25.205 1.00 93.56 113 LEU A N 1
ATOM 905 C CA . LEU A 1 113 ? 3.322 -3.922 -24.828 1.00 93.56 113 LEU A CA 1
ATOM 906 C C . LEU A 1 113 ? 1.987 -4.261 -24.163 1.00 93.56 113 LEU A C 1
ATOM 908 O O . LEU A 1 113 ? 1.371 -5.264 -24.512 1.00 93.56 113 LEU A O 1
ATOM 912 N N . SER A 1 114 ? 1.484 -3.397 -23.277 1.00 94.19 114 SER A N 1
ATOM 913 C CA . SER A 1 114 ? 0.201 -3.650 -22.622 1.00 94.19 114 SER A CA 1
ATOM 914 C C . SER A 1 114 ? -0.983 -3.620 -23.589 1.00 94.19 114 SER A C 1
ATOM 916 O O . SER A 1 114 ? -1.941 -4.367 -23.383 1.00 94.19 114 SER A O 1
ATOM 918 N N . GLN A 1 115 ? -0.921 -2.813 -24.658 1.00 93.38 115 GLN A N 1
ATOM 919 C CA . GLN A 1 115 ? -1.925 -2.832 -25.731 1.00 93.38 115 GLN A CA 1
ATOM 920 C C . GLN A 1 115 ? -1.897 -4.135 -26.538 1.00 93.38 115 GLN A C 1
ATOM 922 O O . GLN A 1 115 ? -2.919 -4.533 -27.091 1.00 93.38 115 GLN A O 1
ATOM 927 N N . GLU A 1 116 ? -0.753 -4.816 -26.580 1.00 92.88 116 GLU A N 1
ATOM 928 C CA . GLU A 1 116 ? -0.602 -6.138 -27.192 1.00 92.88 116 GLU A CA 1
ATOM 929 C C . GLU A 1 116 ? -0.933 -7.290 -26.223 1.00 92.88 116 GLU A C 1
ATOM 931 O O . GLU A 1 116 ? -0.865 -8.454 -26.605 1.00 92.88 116 GLU A O 1
ATOM 936 N N . GLY A 1 117 ? -1.321 -6.985 -24.978 1.00 90.88 117 GLY A N 1
ATOM 937 C CA . GLY A 1 117 ? -1.600 -7.980 -23.937 1.00 90.88 117 GLY A CA 1
ATOM 938 C C . GLY A 1 117 ? -0.358 -8.481 -23.195 1.00 90.88 117 GLY A C 1
ATOM 939 O O . GLY A 1 117 ? -0.482 -9.304 -22.289 1.00 90.88 117 GLY A O 1
ATOM 940 N N . GLU A 1 118 ? 0.820 -7.952 -23.521 1.00 92.06 118 GLU A N 1
ATOM 941 C CA . GLU A 1 118 ? 2.094 -8.324 -22.915 1.00 92.06 118 GLU A CA 1
ATOM 942 C C . GLU A 1 118 ? 2.397 -7.445 -21.696 1.00 92.06 118 GLU A C 1
ATOM 944 O O . GLU A 1 118 ? 2.479 -6.216 -21.773 1.00 92.06 118 GLU A O 1
ATOM 949 N N . TRP A 1 119 ? 2.617 -8.080 -20.544 1.00 93.50 119 TRP A N 1
ATOM 950 C CA . TRP A 1 119 ? 2.917 -7.392 -19.287 1.00 93.50 119 TRP A CA 1
ATOM 951 C C . TRP A 1 119 ? 4.208 -7.928 -18.663 1.00 93.50 119 TRP A C 1
ATOM 953 O O . TRP A 1 119 ? 4.155 -8.806 -17.801 1.00 93.50 119 TRP A O 1
ATOM 963 N N . PRO A 1 120 ? 5.382 -7.396 -19.047 1.00 91.62 120 PRO A N 1
ATOM 964 C CA . PRO A 1 120 ? 6.653 -7.863 -18.505 1.00 91.62 120 PRO A CA 1
ATOM 965 C C . PRO A 1 120 ? 6.772 -7.522 -17.009 1.00 91.62 120 PRO A C 1
ATOM 967 O O . PRO A 1 120 ? 7.099 -6.392 -16.632 1.00 91.62 120 PRO A O 1
ATOM 970 N N . VAL A 1 121 ? 6.481 -8.507 -16.157 1.00 91.25 121 VAL A N 1
ATOM 971 C CA . VAL A 1 121 ? 6.325 -8.381 -14.695 1.00 91.25 121 VAL A CA 1
ATOM 972 C C . VAL A 1 121 ? 7.533 -7.704 -14.047 1.00 91.25 121 VAL A C 1
ATOM 974 O O . VAL A 1 121 ? 7.383 -6.681 -13.377 1.00 91.25 121 VAL A O 1
ATOM 977 N N . ASP A 1 122 ? 8.745 -8.205 -14.296 1.00 88.56 122 ASP A N 1
ATOM 978 C CA . ASP A 1 122 ? 9.961 -7.661 -13.679 1.00 88.56 122 ASP A CA 1
ATOM 979 C C . ASP A 1 122 ? 10.275 -6.233 -14.155 1.00 88.56 122 ASP A C 1
ATOM 981 O O . ASP A 1 122 ? 10.740 -5.393 -13.377 1.00 88.56 122 ASP A O 1
ATOM 985 N N . ARG A 1 123 ? 9.937 -5.901 -15.410 1.00 91.25 123 ARG A N 1
ATOM 986 C CA . ARG A 1 123 ? 10.122 -4.548 -15.956 1.00 91.25 123 ARG A CA 1
ATOM 987 C C . ARG A 1 123 ? 9.184 -3.554 -15.292 1.00 91.25 123 ARG A C 1
ATOM 989 O O . ARG A 1 123 ? 9.642 -2.483 -14.887 1.00 91.25 123 ARG A O 1
ATOM 996 N N . TRP A 1 124 ? 7.913 -3.921 -15.134 1.00 95.25 124 TRP A N 1
ATOM 997 C CA . TRP A 1 124 ? 6.925 -3.125 -14.406 1.00 95.25 124 TRP A CA 1
ATOM 998 C C . TRP A 1 124 ? 7.303 -2.952 -12.935 1.00 95.25 124 TRP A C 1
ATOM 1000 O O . TRP A 1 124 ? 7.246 -1.832 -12.426 1.00 95.25 124 TRP A O 1
ATOM 1010 N N . ARG A 1 125 ? 7.758 -4.022 -12.271 1.00 94.06 125 ARG A N 1
ATOM 1011 C CA . ARG A 1 125 ? 8.213 -3.985 -10.875 1.00 94.06 125 ARG A CA 1
ATOM 1012 C C . ARG A 1 125 ? 9.329 -2.957 -10.675 1.00 94.06 125 ARG A C 1
ATOM 1014 O O . ARG A 1 125 ? 9.190 -2.060 -9.844 1.00 94.06 125 ARG A O 1
ATOM 1021 N N . VAL A 1 126 ? 10.412 -3.045 -11.453 1.00 92.06 126 VAL A N 1
ATOM 1022 C CA . VAL A 1 126 ? 11.552 -2.114 -11.341 1.00 92.06 126 VAL A CA 1
ATOM 1023 C C . VAL A 1 126 ? 11.170 -0.694 -11.758 1.00 92.06 126 VAL A C 1
ATOM 1025 O O . VAL A 1 126 ? 11.611 0.269 -11.123 1.00 92.06 126 VAL A O 1
ATOM 1028 N N . ALA A 1 127 ? 10.330 -0.544 -12.787 1.00 95.00 127 ALA A N 1
ATOM 1029 C CA . ALA A 1 127 ? 9.851 0.761 -13.226 1.00 95.00 127 ALA A CA 1
ATOM 1030 C C . ALA A 1 127 ? 9.064 1.468 -12.113 1.00 95.00 127 ALA A C 1
ATOM 1032 O O . ALA A 1 127 ? 9.400 2.597 -11.769 1.00 95.00 127 ALA A O 1
ATOM 1033 N N . LEU A 1 128 ? 8.095 0.797 -11.481 1.00 95.81 128 LEU A N 1
ATOM 1034 C CA . LEU A 1 128 ? 7.312 1.359 -10.373 1.00 95.81 128 LEU A CA 1
ATOM 1035 C C . LEU A 1 128 ? 8.172 1.688 -9.150 1.00 95.81 128 LEU A C 1
ATOM 1037 O O . LEU A 1 128 ? 8.020 2.763 -8.568 1.00 95.81 128 LEU A O 1
ATOM 1041 N N . GLN A 1 129 ? 9.127 0.820 -8.799 1.00 92.31 129 GLN A N 1
ATOM 1042 C CA . GLN A 1 129 ? 10.097 1.104 -7.737 1.00 92.31 129 GLN A CA 1
ATOM 1043 C C . GLN A 1 129 ? 10.897 2.380 -8.035 1.00 92.31 129 GLN A C 1
ATOM 1045 O O . GLN A 1 129 ? 11.049 3.231 -7.165 1.00 92.31 129 GLN A O 1
ATOM 1050 N N . CYS A 1 130 ? 11.385 2.545 -9.269 1.00 93.50 130 CYS A N 1
ATOM 1051 C CA . CYS A 1 130 ? 12.103 3.749 -9.690 1.00 93.50 130 CYS A CA 1
ATOM 1052 C C . CYS A 1 130 ? 11.199 4.989 -9.716 1.00 93.50 130 CYS A C 1
ATOM 1054 O O . CYS A 1 130 ? 11.607 6.083 -9.341 1.00 93.50 130 CYS A O 1
ATOM 1056 N N . TRP A 1 131 ? 9.963 4.837 -10.176 1.00 95.56 131 TRP A N 1
ATOM 1057 C CA . TRP A 1 131 ? 9.007 5.928 -10.333 1.00 95.56 131 TRP A CA 1
ATOM 1058 C C . TRP A 1 131 ? 8.308 6.334 -9.034 1.00 95.56 131 TRP A C 1
ATOM 1060 O O . TRP A 1 131 ? 7.504 7.270 -9.050 1.00 95.56 131 TRP A O 1
ATOM 1070 N N . SER A 1 132 ? 8.630 5.648 -7.937 1.00 93.62 132 SER A N 1
ATOM 1071 C CA . SER A 1 132 ? 8.272 6.022 -6.570 1.00 93.62 132 SER A CA 1
ATOM 1072 C C . SER A 1 132 ? 9.172 7.130 -6.003 1.00 93.62 132 SER A C 1
ATOM 1074 O O . SER A 1 132 ? 8.829 7.729 -4.983 1.00 93.62 132 SER A O 1
ATOM 1076 N N . ASP A 1 133 ? 10.297 7.434 -6.666 1.00 90.69 133 ASP A N 1
ATOM 1077 C CA . ASP A 1 133 ? 11.173 8.552 -6.306 1.00 90.69 133 ASP A CA 1
ATOM 1078 C C . ASP A 1 133 ? 10.432 9.893 -6.419 1.00 90.69 133 ASP A C 1
ATOM 1080 O O . ASP A 1 133 ? 9.760 10.178 -7.414 1.00 90.69 133 ASP A O 1
ATOM 1084 N N . GLU A 1 134 ? 10.634 10.771 -5.434 1.00 84.31 134 GLU A N 1
ATOM 1085 C CA . GLU A 1 134 ? 9.928 12.053 -5.282 1.00 84.31 134 GLU A CA 1
ATOM 1086 C C . GLU A 1 134 ? 9.926 12.910 -6.561 1.00 84.31 134 GLU A C 1
ATOM 1088 O O . GLU A 1 134 ? 8.895 13.447 -6.963 1.00 84.31 134 GLU A O 1
ATOM 1093 N N . LYS A 1 135 ? 11.059 12.959 -7.275 1.00 87.56 135 LYS A N 1
ATOM 1094 C CA . LYS A 1 135 ? 11.219 13.741 -8.517 1.00 87.56 135 LYS A CA 1
ATOM 1095 C C . LYS A 1 135 ? 10.330 13.263 -9.668 1.00 87.56 135 LYS A C 1
ATOM 1097 O O . LYS A 1 135 ? 10.093 14.016 -10.613 1.00 87.56 135 LYS A O 1
ATOM 1102 N N . MET A 1 136 ? 9.901 12.004 -9.641 1.00 89.31 136 MET A N 1
ATOM 1103 C CA . MET A 1 136 ? 9.119 11.375 -10.706 1.00 89.31 136 MET A CA 1
ATOM 1104 C C . MET A 1 136 ? 7.685 11.086 -10.287 1.00 89.31 136 MET A C 1
ATOM 1106 O O . MET A 1 136 ? 6.833 10.970 -11.161 1.00 89.31 136 MET A O 1
ATOM 1110 N N . LEU A 1 137 ? 7.419 11.012 -8.986 1.00 91.94 137 LEU A N 1
ATOM 1111 C CA . LEU A 1 137 ? 6.189 10.498 -8.402 1.00 91.94 137 LEU A CA 1
ATOM 1112 C C . LEU A 1 137 ? 4.910 11.147 -8.944 1.00 91.94 137 LEU A C 1
ATOM 1114 O O . LEU A 1 137 ? 4.011 10.448 -9.396 1.00 91.94 137 LEU A O 1
ATOM 1118 N N . LEU A 1 138 ? 4.833 12.482 -8.980 1.00 90.44 138 LEU A N 1
ATOM 1119 C CA . LEU A 1 138 ? 3.643 13.175 -9.497 1.00 90.44 138 LEU A CA 1
ATOM 1120 C C . LEU A 1 138 ? 3.410 12.874 -10.987 1.00 90.44 138 LEU A C 1
ATOM 1122 O O . LEU A 1 138 ? 2.281 12.689 -11.445 1.00 90.44 138 LEU A O 1
ATOM 1126 N N . ARG A 1 139 ? 4.500 12.816 -11.760 1.00 91.50 139 ARG A N 1
ATOM 1127 C CA . ARG A 1 139 ? 4.446 12.518 -13.193 1.00 91.50 139 ARG A CA 1
ATOM 1128 C C . ARG A 1 139 ? 4.075 11.058 -13.427 1.00 91.50 139 ARG A C 1
ATOM 1130 O O . ARG A 1 139 ? 3.242 10.789 -14.285 1.00 91.50 139 ARG A O 1
ATOM 1137 N N . SER A 1 140 ? 4.687 10.134 -12.693 1.00 94.62 140 SER A N 1
ATOM 1138 C CA . SER A 1 140 ? 4.404 8.710 -12.806 1.00 94.62 140 SER A CA 1
ATOM 1139 C C . SER A 1 140 ? 2.964 8.429 -12.424 1.00 94.62 140 SER A C 1
ATOM 1141 O O . SER A 1 140 ? 2.266 7.818 -13.222 1.00 94.62 140 SER A O 1
ATOM 1143 N N . TRP A 1 141 ? 2.476 8.985 -11.314 1.00 94.88 141 TRP A N 1
ATOM 1144 C CA . TRP A 1 141 ? 1.079 8.875 -10.899 1.00 94.88 141 TRP A CA 1
ATOM 1145 C C . TRP A 1 141 ? 0.112 9.242 -12.024 1.00 94.88 141 TRP A C 1
ATOM 1147 O O . TRP A 1 141 ? -0.679 8.408 -12.464 1.00 94.88 141 TRP A O 1
ATOM 1157 N N . ARG A 1 142 ? 0.259 10.449 -12.582 1.00 92.50 142 ARG A N 1
ATOM 1158 C CA . ARG A 1 142 ? -0.628 10.976 -13.627 1.00 92.50 142 ARG A CA 1
ATOM 1159 C C . ARG A 1 142 ? -0.769 10.064 -14.852 1.00 92.50 142 ARG A C 1
ATOM 1161 O O . ARG A 1 142 ? -1.845 10.029 -15.440 1.00 92.50 142 ARG A O 1
ATOM 1168 N N . PHE A 1 143 ? 0.297 9.388 -15.283 1.00 93.44 143 PHE A N 1
ATOM 1169 C CA . PHE A 1 143 ? 0.261 8.586 -16.513 1.00 93.44 143 PHE A CA 1
ATOM 1170 C C . PHE A 1 143 ? 0.181 7.073 -16.277 1.00 93.44 143 PHE A C 1
ATOM 1172 O O . PHE A 1 143 ? -0.318 6.354 -17.137 1.00 93.44 143 PHE A O 1
ATOM 1179 N N . VAL A 1 144 ? 0.668 6.581 -15.139 1.00 95.56 144 VAL A N 1
ATOM 1180 C CA . VAL A 1 144 ? 0.750 5.147 -14.832 1.00 95.56 144 VAL A CA 1
ATOM 1181 C C . VAL A 1 144 ? -0.491 4.662 -14.085 1.00 95.56 144 VAL A C 1
ATOM 1183 O O . VAL A 1 144 ? -0.901 3.524 -14.294 1.00 95.56 144 VAL A O 1
ATOM 1186 N N . ALA A 1 145 ? -1.145 5.505 -13.276 1.00 94.81 145 ALA A N 1
ATOM 1187 C CA . ALA A 1 145 ? -2.321 5.100 -12.498 1.00 94.81 145 ALA A CA 1
ATOM 1188 C C . ALA A 1 145 ? -3.467 4.537 -13.367 1.00 94.81 145 ALA A C 1
ATOM 1190 O O . ALA A 1 145 ? -3.989 3.473 -13.022 1.00 94.81 145 ALA A O 1
ATOM 1191 N N . PRO A 1 146 ? -3.811 5.135 -14.530 1.00 93.88 146 PRO A N 1
ATOM 1192 C CA . PRO A 1 146 ? -4.799 4.547 -15.436 1.00 93.88 146 PRO A CA 1
ATOM 1193 C C . PRO A 1 146 ? -4.400 3.160 -15.956 1.00 93.88 146 PRO A C 1
ATOM 1195 O O . PRO A 1 146 ? -5.258 2.300 -16.117 1.00 93.88 146 PRO A O 1
ATOM 1198 N N . LEU A 1 147 ? -3.103 2.916 -16.179 1.00 94.44 147 LEU A N 1
ATOM 1199 C CA . LEU A 1 147 ? -2.607 1.624 -16.663 1.00 94.44 147 LEU A CA 1
ATOM 1200 C C . LEU A 1 147 ? -2.648 0.558 -15.577 1.00 94.44 147 LEU A C 1
ATOM 1202 O O . LEU A 1 147 ? -3.055 -0.570 -15.845 1.00 94.44 147 LEU A O 1
ATOM 1206 N N . VAL A 1 148 ? -2.283 0.925 -14.346 1.00 94.94 148 VAL A N 1
ATOM 1207 C CA . VAL A 1 148 ? -2.400 0.037 -13.186 1.00 94.94 148 VAL A CA 1
ATOM 1208 C C . VAL A 1 148 ? -3.855 -0.364 -12.979 1.00 94.94 148 VAL A C 1
ATOM 1210 O O . VAL A 1 148 ? -4.104 -1.541 -12.757 1.00 94.94 148 VAL A O 1
ATOM 1213 N N . LEU A 1 149 ? -4.822 0.551 -13.139 1.00 93.50 149 LEU A N 1
ATOM 1214 C CA . LEU A 1 149 ? -6.258 0.234 -13.074 1.00 93.50 149 LEU A CA 1
ATOM 1215 C C . LEU A 1 149 ? -6.703 -0.811 -14.107 1.00 93.50 149 LEU A C 1
ATOM 1217 O O . LEU A 1 149 ? -7.581 -1.613 -13.802 1.00 93.50 149 LEU A O 1
ATOM 1221 N N . THR A 1 150 ? -6.091 -0.828 -15.291 1.00 92.69 150 THR A N 1
ATOM 1222 C CA . THR A 1 150 ? -6.402 -1.787 -16.366 1.00 92.69 150 THR A CA 1
ATOM 1223 C C . THR A 1 150 ? -5.533 -3.049 -16.355 1.00 92.69 150 THR A C 1
ATOM 1225 O O . THR A 1 150 ? -5.770 -3.959 -17.143 1.00 92.69 150 THR A O 1
ATOM 1228 N N . MET A 1 151 ? -4.511 -3.110 -15.498 1.00 95.75 151 MET A N 1
ATOM 1229 C CA . MET A 1 151 ? -3.552 -4.218 -15.453 1.00 95.75 151 MET A CA 1
ATOM 1230 C C . MET A 1 151 ? -4.241 -5.530 -15.056 1.00 95.75 151 MET A C 1
ATOM 1232 O O . MET A 1 151 ? -4.935 -5.523 -14.045 1.00 95.75 151 MET A O 1
ATOM 1236 N N . PRO A 1 152 ? -4.043 -6.660 -15.757 1.00 96.75 152 PRO A N 1
ATOM 1237 C CA . PRO A 1 152 ? -4.652 -7.938 -15.387 1.00 96.75 152 PRO A CA 1
ATOM 1238 C C . PRO A 1 152 ? -4.317 -8.363 -13.952 1.00 96.75 152 PRO A C 1
ATOM 1240 O O . PRO A 1 152 ? -3.184 -8.199 -13.500 1.00 96.75 152 PRO A O 1
ATOM 1243 N N . GLU A 1 153 ? -5.282 -8.953 -13.243 1.00 96.19 153 GLU A N 1
ATOM 1244 C CA . GLU A 1 153 ? -5.101 -9.378 -11.844 1.00 96.19 153 GLU A CA 1
ATOM 1245 C C . GLU A 1 153 ? -3.899 -10.315 -11.628 1.00 96.19 153 GLU A C 1
ATOM 1247 O O . GLU A 1 153 ? -3.129 -10.052 -10.703 1.00 96.19 153 GLU A O 1
ATOM 1252 N N . PRO A 1 154 ? -3.631 -11.325 -12.488 1.00 95.38 154 PRO A N 1
ATOM 1253 C CA . PRO A 1 154 ? -2.469 -12.201 -12.307 1.00 95.38 154 PRO A CA 1
ATOM 1254 C C . PRO A 1 154 ? -1.125 -11.468 -12.396 1.00 95.38 154 PRO A C 1
ATOM 1256 O O . PRO A 1 154 ? -0.147 -11.871 -11.769 1.00 95.38 154 PRO A O 1
ATOM 1259 N N . VAL A 1 155 ? -1.061 -10.389 -13.181 1.00 95.75 155 VAL A N 1
ATOM 1260 C CA . VAL A 1 155 ? 0.132 -9.541 -13.301 1.00 95.75 155 VAL A CA 1
ATOM 1261 C C . VAL A 1 155 ? 0.249 -8.658 -12.066 1.00 95.75 155 VAL A C 1
ATOM 1263 O O . VAL A 1 155 ? 1.318 -8.574 -11.464 1.00 95.75 155 VAL A O 1
ATOM 1266 N N . LEU A 1 156 ? -0.860 -8.029 -11.669 1.00 95.62 156 LEU A N 1
ATOM 1267 C CA . LEU A 1 156 ? -0.921 -7.138 -10.517 1.00 95.62 156 LEU A CA 1
ATOM 1268 C C . LEU A 1 156 ? -0.502 -7.852 -9.225 1.00 95.62 156 LEU A C 1
ATOM 1270 O O . LEU A 1 156 ? 0.277 -7.289 -8.460 1.00 95.62 156 LEU A O 1
ATOM 1274 N N . LEU A 1 157 ? -0.938 -9.100 -9.024 1.00 95.25 157 LEU A N 1
ATOM 1275 C CA . LEU A 1 157 ? -0.526 -9.941 -7.894 1.00 95.25 157 LEU A CA 1
ATOM 1276 C C . LEU A 1 157 ? 0.998 -10.149 -7.852 1.00 95.25 157 LEU A C 1
ATOM 1278 O O . LEU A 1 157 ? 1.612 -9.981 -6.802 1.00 95.25 157 LEU A O 1
ATOM 1282 N N . GLN A 1 158 ? 1.641 -10.408 -8.995 1.00 93.94 158 GLN A N 1
ATOM 1283 C CA . GLN A 1 158 ? 3.093 -10.640 -9.061 1.00 93.94 158 GLN A CA 1
ATOM 1284 C C . GLN A 1 158 ? 3.947 -9.397 -8.763 1.00 93.94 158 GLN A C 1
ATOM 1286 O O . GLN A 1 158 ? 5.138 -9.513 -8.447 1.00 93.94 158 GLN A O 1
ATOM 1291 N N . ILE A 1 159 ? 3.375 -8.197 -8.879 1.00 94.75 159 ILE A N 1
ATOM 1292 C CA . ILE A 1 159 ? 4.064 -6.929 -8.597 1.00 94.75 159 ILE A CA 1
ATOM 1293 C C . ILE A 1 159 ? 3.408 -6.135 -7.465 1.00 94.75 159 ILE A C 1
ATOM 1295 O O . ILE A 1 159 ? 3.687 -4.943 -7.310 1.00 94.75 159 ILE A O 1
ATOM 1299 N N . ILE A 1 160 ? 2.557 -6.779 -6.661 1.00 95.44 160 ILE A N 1
ATOM 1300 C CA . ILE A 1 160 ? 1.662 -6.089 -5.731 1.00 95.44 160 ILE A CA 1
ATOM 1301 C C . ILE A 1 160 ? 2.412 -5.230 -4.714 1.00 95.44 160 ILE A C 1
ATOM 1303 O O . ILE A 1 160 ? 1.995 -4.115 -4.404 1.00 95.44 160 ILE A O 1
ATOM 1307 N N . HIS A 1 161 ? 3.568 -5.696 -4.243 1.00 94.44 161 HIS A N 1
ATOM 1308 C CA . HIS A 1 161 ? 4.400 -4.938 -3.312 1.00 94.44 161 HIS A CA 1
ATOM 1309 C C . HIS A 1 161 ? 4.906 -3.630 -3.935 1.00 94.44 161 HIS A C 1
ATOM 1311 O O . HIS A 1 161 ? 4.718 -2.560 -3.360 1.00 94.44 161 HIS A O 1
ATOM 1317 N N . ALA A 1 162 ? 5.432 -3.685 -5.164 1.00 95.25 162 ALA A N 1
ATOM 1318 C CA . ALA A 1 162 ? 5.904 -2.500 -5.881 1.00 95.25 162 ALA A CA 1
ATOM 1319 C C . ALA A 1 162 ? 4.765 -1.516 -6.196 1.00 95.25 162 ALA A C 1
ATOM 1321 O O . ALA A 1 162 ? 4.956 -0.306 -6.095 1.00 95.25 162 ALA A O 1
ATOM 1322 N N . VAL A 1 163 ? 3.579 -2.026 -6.547 1.00 97.31 163 VAL A N 1
ATOM 1323 C CA . VAL A 1 163 ? 2.392 -1.199 -6.812 1.00 97.31 163 VAL A CA 1
ATOM 1324 C C . VAL A 1 163 ? 1.901 -0.517 -5.539 1.00 97.31 163 VAL A C 1
ATOM 1326 O O . VAL A 1 163 ? 1.695 0.693 -5.538 1.00 97.31 163 VAL A O 1
ATOM 1329 N N . THR A 1 164 ? 1.726 -1.265 -4.452 1.00 97.31 164 THR A N 1
ATOM 1330 C CA . THR A 1 164 ? 1.211 -0.714 -3.190 1.00 97.31 164 THR A CA 1
ATOM 1331 C C . THR A 1 164 ? 2.179 0.272 -2.549 1.00 97.31 164 THR A C 1
ATOM 1333 O O . THR A 1 164 ? 1.732 1.323 -2.098 1.00 97.31 164 THR A O 1
ATOM 1336 N N . TRP A 1 165 ? 3.489 0.007 -2.598 1.00 96.75 165 TRP A N 1
ATOM 1337 C CA . TRP A 1 165 ? 4.516 0.969 -2.191 1.00 96.75 165 TRP A CA 1
ATOM 1338 C C . TRP A 1 165 ? 4.421 2.265 -3.000 1.00 96.75 165 TRP A C 1
ATOM 1340 O O . TRP A 1 165 ? 4.384 3.357 -2.444 1.00 96.75 165 TRP A O 1
ATOM 1350 N N . TRP A 1 166 ? 4.316 2.160 -4.326 1.00 97.50 166 TRP A N 1
ATOM 1351 C CA . TRP A 1 166 ? 4.175 3.326 -5.195 1.00 97.50 166 TRP A CA 1
ATOM 1352 C C . TRP A 1 166 ? 2.892 4.132 -4.911 1.00 97.50 166 TRP A C 1
ATOM 1354 O O . TRP A 1 166 ? 2.936 5.364 -4.902 1.00 97.50 166 TRP A O 1
ATOM 1364 N N . ILE A 1 167 ? 1.767 3.463 -4.626 1.00 97.19 167 ILE A N 1
ATOM 1365 C CA . ILE A 1 167 ? 0.499 4.106 -4.235 1.00 97.19 167 ILE A CA 1
ATOM 1366 C C . ILE A 1 167 ? 0.626 4.809 -2.882 1.00 97.19 167 ILE A C 1
ATOM 1368 O O . ILE A 1 167 ? 0.212 5.964 -2.759 1.00 97.19 167 ILE A O 1
ATOM 1372 N N . GLU A 1 168 ? 1.204 4.144 -1.877 1.00 96.88 168 GLU A N 1
ATOM 1373 C CA . GLU A 1 168 ? 1.497 4.749 -0.573 1.00 96.88 168 GLU A CA 1
ATOM 1374 C C . GLU A 1 168 ? 2.333 6.009 -0.774 1.00 96.88 168 GLU A C 1
ATOM 1376 O O . GLU A 1 168 ? 1.945 7.086 -0.314 1.00 96.88 168 GLU A O 1
ATOM 1381 N N . ARG A 1 169 ? 3.385 5.924 -1.595 1.00 96.25 169 ARG A N 1
ATOM 1382 C CA . ARG A 1 169 ? 4.235 7.069 -1.885 1.00 96.25 169 ARG A CA 1
ATOM 1383 C C . ARG A 1 169 ? 3.460 8.212 -2.528 1.00 96.25 169 ARG A C 1
ATOM 1385 O O . ARG A 1 169 ? 3.529 9.348 -2.057 1.00 96.25 169 ARG A O 1
ATOM 1392 N N . ALA A 1 170 ? 2.690 7.919 -3.573 1.00 94.94 170 ALA A N 1
ATOM 1393 C CA . ALA A 1 170 ? 1.882 8.906 -4.288 1.00 94.94 170 ALA A CA 1
ATOM 1394 C C . ALA A 1 170 ? 0.825 9.557 -3.387 1.00 94.94 170 ALA A C 1
ATOM 1396 O O . ALA A 1 170 ? 0.511 10.739 -3.533 1.00 94.94 170 ALA A O 1
ATOM 1397 N N . SER A 1 171 ? 0.314 8.819 -2.403 1.00 95.44 171 SER A N 1
ATOM 1398 C CA . SER A 1 171 ? -0.684 9.330 -1.473 1.00 95.44 171 SER A CA 1
ATOM 1399 C C . SER A 1 171 ? -0.167 10.430 -0.545 1.00 95.44 171 SER A C 1
ATOM 1401 O O . SER A 1 171 ? -0.987 11.197 -0.046 1.00 95.44 171 SER A O 1
ATOM 1403 N N . THR A 1 172 ? 1.151 10.584 -0.359 1.00 93.00 172 THR A N 1
ATOM 1404 C CA . THR A 1 172 ? 1.712 11.655 0.486 1.00 93.00 172 THR A CA 1
ATOM 1405 C C . THR A 1 172 ? 1.737 13.025 -0.192 1.00 93.00 172 THR A C 1
ATOM 1407 O O . THR A 1 172 ? 2.108 14.004 0.446 1.00 93.00 172 THR A O 1
ATOM 1410 N N . GLN A 1 173 ? 1.394 13.118 -1.480 1.00 88.44 173 GLN A N 1
ATOM 1411 C CA . GLN A 1 173 ? 1.308 14.397 -2.195 1.00 88.44 173 GLN A CA 1
ATOM 1412 C C . GLN A 1 173 ? 0.142 15.245 -1.666 1.00 88.44 173 GLN A C 1
ATOM 1414 O O . GLN A 1 173 ? -0.871 14.689 -1.265 1.00 88.44 173 GLN A O 1
ATOM 1419 N N . GLU A 1 174 ? 0.242 16.575 -1.689 1.00 81.44 174 GLU A N 1
ATOM 1420 C CA . GLU A 1 174 ? -0.730 17.465 -1.021 1.00 81.44 174 GLU A CA 1
ATOM 1421 C C . GLU A 1 174 ? -2.167 17.352 -1.556 1.00 81.44 174 GLU A C 1
ATOM 1423 O O . GLU A 1 174 ? -3.132 17.502 -0.809 1.00 81.44 174 GLU A O 1
ATOM 1428 N N . HIS A 1 175 ? -2.334 17.060 -2.847 1.00 78.81 175 HIS A N 1
ATOM 1429 C CA . HIS A 1 175 ? -3.654 16.996 -3.465 1.00 78.81 175 HIS A CA 1
ATOM 1430 C C . HIS A 1 175 ? -4.401 15.705 -3.105 1.00 78.81 175 HIS A C 1
ATOM 1432 O O . HIS A 1 175 ? -3.821 14.615 -3.034 1.00 78.81 175 HIS A O 1
ATOM 1438 N N . ASN A 1 176 ? -5.710 15.837 -2.889 1.00 79.94 176 ASN A N 1
ATOM 1439 C CA . ASN A 1 176 ? -6.618 14.702 -2.775 1.00 79.94 176 ASN A CA 1
ATOM 1440 C C . ASN A 1 176 ? -6.904 14.152 -4.179 1.00 79.94 176 ASN A C 1
ATOM 1442 O O . ASN A 1 176 ? -7.232 14.914 -5.091 1.00 79.94 176 ASN A O 1
ATOM 1446 N N . ASP A 1 177 ? -6.774 12.841 -4.346 1.00 85.75 177 ASP A N 1
ATOM 1447 C CA . ASP A 1 177 ? -6.995 12.167 -5.618 1.00 85.75 177 ASP A CA 1
ATOM 1448 C C . ASP A 1 177 ? -7.870 10.925 -5.419 1.00 85.75 177 ASP A C 1
ATOM 1450 O O . ASP A 1 177 ? -7.444 9.900 -4.881 1.00 85.75 177 ASP A O 1
ATOM 1454 N N . LYS A 1 178 ? -9.111 10.999 -5.913 1.00 88.88 178 LYS A N 1
ATOM 1455 C CA . LYS A 1 178 ? -10.089 9.903 -5.836 1.00 88.88 178 LYS A CA 1
ATOM 1456 C C . LYS A 1 178 ? -9.632 8.637 -6.569 1.00 88.88 178 LYS A C 1
ATOM 1458 O O . LYS A 1 178 ? -10.120 7.545 -6.260 1.00 88.88 178 LYS A O 1
ATOM 1463 N N . SER A 1 179 ? -8.700 8.748 -7.519 1.00 91.50 179 SER A N 1
ATOM 1464 C CA . SER A 1 179 ? -8.123 7.577 -8.183 1.00 91.50 179 SER A CA 1
ATOM 1465 C C . SER A 1 179 ? -7.321 6.707 -7.211 1.00 91.50 179 SER A C 1
ATOM 1467 O O . SER A 1 179 ? -7.351 5.488 -7.355 1.00 91.50 179 SER A O 1
ATOM 1469 N N . ILE A 1 180 ? -6.721 7.288 -6.160 1.00 95.19 180 ILE A N 1
ATOM 1470 C CA . ILE A 1 180 ? -6.036 6.532 -5.098 1.00 95.19 180 ILE A CA 1
ATOM 1471 C C . ILE A 1 180 ? -7.032 5.609 -4.402 1.00 95.19 180 ILE A C 1
ATOM 1473 O O . ILE A 1 180 ? -6.817 4.404 -4.363 1.00 95.19 180 ILE A O 1
ATOM 1477 N N . ILE A 1 181 ? -8.159 6.151 -3.928 1.00 95.62 181 ILE A N 1
ATOM 1478 C CA . ILE A 1 181 ? -9.200 5.362 -3.246 1.00 95.62 181 ILE A CA 1
ATOM 1479 C C . ILE A 1 181 ? -9.724 4.254 -4.171 1.00 95.62 181 ILE A C 1
ATOM 1481 O O . ILE A 1 181 ? -9.910 3.116 -3.742 1.00 95.62 181 ILE A O 1
ATOM 1485 N N . THR A 1 182 ? -9.912 4.568 -5.455 1.00 95.75 182 THR A N 1
ATOM 1486 C CA . THR A 1 182 ? -10.387 3.608 -6.463 1.00 95.75 182 THR A CA 1
ATOM 1487 C C . THR A 1 182 ? -9.412 2.442 -6.644 1.00 95.75 182 THR A C 1
ATOM 1489 O O . THR A 1 182 ? -9.828 1.283 -6.622 1.00 95.75 182 THR A O 1
ATOM 1492 N N . ILE A 1 183 ? -8.113 2.727 -6.777 1.00 96.06 183 ILE A N 1
ATOM 1493 C CA . ILE A 1 183 ? -7.075 1.697 -6.914 1.00 96.06 183 ILE A CA 1
ATOM 1494 C C . ILE A 1 183 ? -6.940 0.890 -5.617 1.00 96.06 183 ILE A C 1
ATOM 1496 O O . ILE A 1 183 ? -6.845 -0.334 -5.673 1.00 96.06 183 ILE A O 1
ATOM 1500 N N . CYS A 1 184 ? -6.990 1.547 -4.455 1.00 97.19 184 CYS A N 1
ATOM 1501 C CA . CYS A 1 184 ? -6.953 0.883 -3.154 1.00 97.19 184 CYS A CA 1
ATOM 1502 C C . CYS A 1 184 ? -8.074 -0.154 -3.015 1.00 97.19 184 CYS A C 1
ATOM 1504 O O . CYS A 1 184 ? -7.792 -1.303 -2.692 1.00 97.19 184 CYS A O 1
ATOM 1506 N N . ARG A 1 185 ? -9.326 0.210 -3.331 1.00 96.00 185 ARG A N 1
ATOM 1507 C CA . ARG A 1 185 ? -10.464 -0.730 -3.304 1.00 96.00 185 ARG A CA 1
ATOM 1508 C C . ARG A 1 185 ? -10.244 -1.927 -4.218 1.00 96.00 185 ARG A C 1
ATOM 1510 O O . ARG A 1 185 ? -10.493 -3.056 -3.819 1.00 96.00 185 ARG A O 1
ATOM 1517 N N . ARG A 1 186 ? -9.741 -1.682 -5.429 1.00 95.56 186 ARG A N 1
ATOM 1518 C CA . ARG A 1 186 ? -9.429 -2.753 -6.377 1.00 95.56 186 ARG A CA 1
ATOM 1519 C C . ARG A 1 186 ? -8.384 -3.726 -5.829 1.00 95.56 186 ARG A C 1
ATOM 1521 O O . ARG A 1 186 ? -8.489 -4.915 -6.082 1.00 95.56 186 ARG A O 1
ATOM 1528 N N . ILE A 1 187 ? -7.381 -3.234 -5.105 1.00 95.88 187 ILE A N 1
ATOM 1529 C CA . ILE A 1 187 ? -6.334 -4.081 -4.525 1.00 95.88 187 ILE A CA 1
ATOM 1530 C C . ILE A 1 187 ? -6.857 -4.892 -3.335 1.00 95.88 187 ILE A C 1
ATOM 1532 O O . ILE A 1 187 ? -6.479 -6.050 -3.192 1.00 95.88 187 ILE A O 1
ATOM 1536 N N . LEU A 1 188 ? -7.727 -4.313 -2.504 1.00 95.00 188 LEU A N 1
ATOM 1537 C CA . LEU A 1 188 ? -8.249 -4.986 -1.309 1.00 95.00 188 LEU A CA 1
ATOM 1538 C C . LEU A 1 188 ? -9.123 -6.207 -1.622 1.00 95.00 188 LEU A C 1
ATOM 1540 O O . LEU A 1 188 ? -9.192 -7.109 -0.796 1.00 95.00 188 LEU A O 1
ATOM 1544 N N . VAL A 1 189 ? -9.731 -6.269 -2.811 1.00 94.69 189 VAL A N 1
ATOM 1545 C CA . VAL A 1 189 ? -10.535 -7.425 -3.248 1.00 94.69 189 VAL A CA 1
ATOM 1546 C C . VAL A 1 189 ? -9.714 -8.532 -3.923 1.00 94.69 189 VAL A C 1
ATOM 1548 O O . VAL A 1 189 ? -10.275 -9.555 -4.312 1.00 94.69 189 VAL A O 1
ATOM 1551 N N . LEU A 1 190 ? -8.399 -8.348 -4.092 1.00 93.94 190 LEU A N 1
ATOM 1552 C CA . LEU A 1 190 ? -7.531 -9.368 -4.684 1.00 93.94 190 LEU A CA 1
ATOM 1553 C C . LEU A 1 190 ? -7.251 -10.507 -3.688 1.00 93.94 190 LEU A C 1
ATOM 1555 O O . LEU A 1 190 ? -7.147 -10.258 -2.485 1.00 93.94 190 LEU A O 1
ATOM 1559 N N . PRO 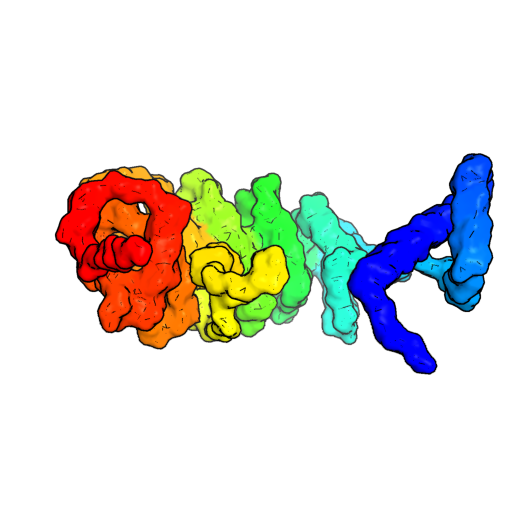A 1 191 ? -7.033 -11.745 -4.169 1.00 91.81 191 PRO A N 1
ATOM 1560 C CA . PRO A 1 191 ? -6.658 -12.878 -3.326 1.00 91.81 191 PRO A CA 1
ATOM 1561 C C . PRO A 1 191 ? -5.177 -12.786 -2.922 1.00 91.81 191 PRO A C 1
ATOM 1563 O O . PRO A 1 191 ? -4.324 -13.496 -3.451 1.00 91.81 191 PRO A O 1
ATOM 1566 N N . LEU A 1 192 ? -4.857 -11.856 -2.021 1.00 88.25 192 LEU A N 1
ATOM 1567 C CA . LEU A 1 192 ? -3.497 -11.642 -1.526 1.00 88.25 192 LEU A CA 1
ATOM 1568 C C . LEU A 1 192 ? -3.029 -12.827 -0.669 1.00 88.25 192 LEU A C 1
ATOM 1570 O O . LEU A 1 192 ? -3.785 -13.353 0.149 1.00 88.25 192 LEU A O 1
ATOM 1574 N N . GLU A 1 193 ? -1.770 -13.227 -0.845 1.00 82.00 193 GLU A N 1
ATOM 1575 C CA . GLU A 1 193 ? -1.160 -14.310 -0.072 1.00 82.00 193 GLU A CA 1
ATOM 1576 C C . GLU A 1 193 ? -1.000 -13.919 1.401 1.00 82.00 193 GLU A C 1
ATOM 1578 O O . GLU A 1 193 ? -0.531 -12.828 1.718 1.00 82.00 193 GLU A O 1
ATOM 1583 N N . ILE A 1 194 ? -1.377 -14.827 2.302 1.00 75.19 194 ILE A N 1
ATOM 1584 C CA . ILE A 1 194 ? -1.207 -14.650 3.746 1.00 75.19 194 ILE A CA 1
ATOM 1585 C C . ILE A 1 194 ? 0.276 -14.854 4.079 1.00 75.19 194 ILE A C 1
ATOM 1587 O O . ILE A 1 194 ? 0.814 -15.934 3.839 1.00 75.19 194 ILE A O 1
ATOM 1591 N N . ASP A 1 195 ? 0.927 -13.830 4.630 1.00 69.69 195 ASP A N 1
ATOM 1592 C CA . ASP A 1 195 ? 2.347 -13.889 4.989 1.00 69.69 195 ASP A CA 1
ATOM 1593 C C . ASP A 1 195 ? 2.614 -14.826 6.189 1.00 69.69 195 ASP A C 1
ATOM 1595 O O . ASP A 1 195 ? 1.759 -15.030 7.057 1.00 69.69 195 ASP A O 1
ATOM 1599 N N . ALA A 1 196 ? 3.830 -15.375 6.254 1.00 53.69 196 ALA A N 1
ATOM 1600 C CA . ALA A 1 196 ? 4.301 -16.365 7.225 1.00 53.69 196 ALA A CA 1
ATOM 1601 C C . ALA A 1 196 ? 4.500 -15.817 8.657 1.00 53.69 196 ALA A C 1
ATOM 1603 O O . ALA A 1 196 ? 4.907 -16.560 9.555 1.00 53.69 196 ALA A O 1
ATOM 1604 N N . GLY A 1 197 ? 4.174 -14.546 8.905 1.00 59.81 197 GLY A N 1
ATOM 1605 C CA . GLY A 1 197 ? 4.103 -13.951 10.238 1.00 59.81 197 GLY A CA 1
ATOM 1606 C C . GLY A 1 197 ? 4.997 -12.727 10.427 1.00 59.81 197 GLY A C 1
ATOM 1607 O O . GLY A 1 197 ? 5.762 -12.329 9.561 1.00 59.81 197 GLY A O 1
ATOM 1608 N N . SER A 1 198 ? 4.889 -12.107 11.600 1.00 67.12 198 SER A N 1
ATOM 1609 C CA . SER A 1 198 ? 5.527 -10.828 11.936 1.00 67.12 198 SER A CA 1
ATOM 1610 C C . SER A 1 198 ? 6.919 -10.951 12.570 1.00 67.12 198 SER A C 1
ATOM 1612 O O . SER A 1 198 ? 7.436 -9.993 13.143 1.00 67.12 198 SER A O 1
ATOM 1614 N N . ARG A 1 199 ? 7.542 -12.128 12.477 1.00 71.50 199 ARG A N 1
ATOM 1615 C CA . ARG A 1 199 ? 8.832 -12.403 13.114 1.00 71.50 199 ARG A CA 1
ATOM 1616 C C . ARG A 1 199 ? 9.978 -11.887 12.254 1.00 71.50 199 ARG A C 1
ATOM 1618 O O . ARG A 1 199 ? 10.079 -12.209 11.075 1.00 71.50 199 ARG A O 1
ATOM 1625 N N . THR A 1 200 ? 10.859 -11.104 12.860 1.00 69.19 200 THR A N 1
ATOM 1626 C CA . THR A 1 200 ? 12.054 -10.550 12.222 1.00 69.19 200 THR A CA 1
ATOM 1627 C C . THR A 1 200 ? 13.279 -10.813 13.086 1.00 69.19 200 THR A C 1
ATOM 1629 O O . THR A 1 200 ? 13.188 -10.892 14.308 1.00 69.19 200 THR A O 1
ATOM 1632 N N . ILE A 1 201 ? 14.456 -10.896 12.471 1.00 71.69 201 ILE A N 1
ATOM 1633 C CA . ILE A 1 201 ? 15.718 -10.994 13.207 1.00 71.69 201 ILE A CA 1
ATOM 1634 C C . ILE A 1 201 ? 16.226 -9.577 13.477 1.00 71.69 201 ILE A C 1
ATOM 1636 O O . ILE A 1 201 ? 16.500 -8.820 12.546 1.00 71.69 201 ILE A O 1
ATOM 1640 N N . ARG A 1 202 ? 16.369 -9.204 14.751 1.00 66.00 202 ARG A N 1
ATOM 1641 C CA . ARG A 1 202 ? 17.045 -7.970 15.177 1.00 66.00 202 ARG A CA 1
ATOM 1642 C C . ARG A 1 202 ? 18.201 -8.346 16.095 1.00 66.00 202 ARG A C 1
ATOM 1644 O O . ARG A 1 202 ? 17.993 -8.965 17.132 1.00 66.00 202 ARG A O 1
ATOM 1651 N N . ASN A 1 203 ? 19.425 -7.987 15.704 1.00 71.31 203 ASN A N 1
ATOM 1652 C CA . ASN A 1 203 ? 20.658 -8.315 16.436 1.00 71.31 203 ASN A CA 1
ATOM 1653 C C . ASN A 1 203 ? 20.821 -9.820 16.745 1.00 71.31 203 ASN A C 1
ATOM 1655 O O . ASN A 1 203 ? 21.266 -10.185 17.829 1.00 71.31 203 ASN A O 1
ATOM 1659 N N . GLY A 1 204 ? 20.428 -10.698 15.815 1.00 72.94 204 GLY A N 1
ATOM 1660 C CA . GLY A 1 204 ? 20.515 -12.155 15.991 1.00 72.94 204 GLY A CA 1
ATOM 1661 C C . GLY A 1 204 ? 19.420 -12.774 16.870 1.00 72.94 204 GLY A C 1
ATOM 1662 O O . GLY A 1 204 ? 19.439 -13.980 17.088 1.00 72.94 204 GLY A O 1
ATOM 1663 N N . ILE A 1 205 ? 18.460 -11.977 17.352 1.00 73.62 205 ILE A N 1
ATOM 1664 C CA . ILE A 1 205 ? 17.317 -12.436 18.148 1.00 73.62 205 ILE A CA 1
ATOM 1665 C C . ILE A 1 205 ? 16.056 -12.346 17.289 1.00 73.62 205 ILE A C 1
ATOM 1667 O O . ILE A 1 205 ? 15.812 -11.326 16.640 1.00 73.62 205 ILE A O 1
ATOM 1671 N N . GLU A 1 206 ? 15.255 -13.410 17.282 1.00 77.38 206 GLU A N 1
ATOM 1672 C CA . GLU A 1 206 ? 13.924 -13.397 16.678 1.00 77.38 206 GLU A CA 1
ATOM 1673 C C . GLU A 1 206 ? 12.993 -12.542 17.548 1.00 77.38 206 GLU A C 1
ATOM 1675 O O . GLU A 1 206 ? 12.757 -12.836 18.720 1.00 77.38 206 GLU A O 1
ATOM 1680 N N . VAL A 1 207 ? 12.503 -11.445 16.980 1.00 78.94 207 VAL A N 1
ATOM 1681 C CA . VAL A 1 207 ? 11.592 -10.500 17.623 1.00 78.94 207 VAL A CA 1
ATOM 1682 C C . VAL A 1 207 ? 10.299 -10.479 16.821 1.00 78.94 207 VAL A C 1
ATOM 1684 O O . VAL A 1 207 ? 10.326 -10.393 15.594 1.00 78.94 207 VAL A O 1
ATOM 1687 N N . ASP A 1 208 ? 9.162 -10.546 17.507 1.00 81.88 208 ASP A N 1
ATOM 1688 C CA . ASP A 1 208 ? 7.869 -10.276 16.881 1.00 81.88 208 ASP A CA 1
ATOM 1689 C C . ASP A 1 208 ? 7.736 -8.759 16.672 1.00 81.88 208 ASP A C 1
ATOM 1691 O O . ASP A 1 208 ? 7.726 -7.991 17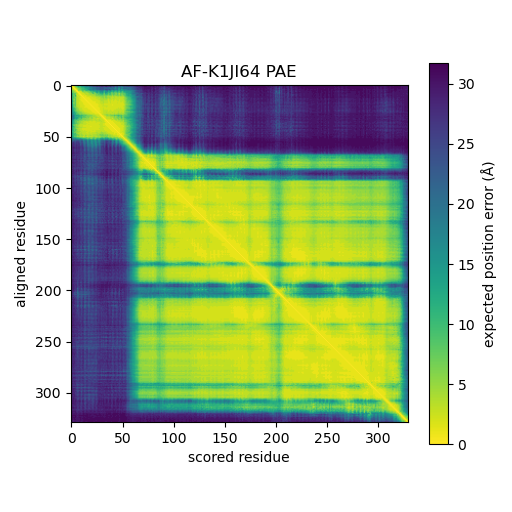.633 1.00 81.88 208 ASP A O 1
ATOM 1695 N N . ASP A 1 209 ? 7.657 -8.330 15.411 1.00 86.00 209 ASP A N 1
ATOM 1696 C CA . ASP A 1 209 ? 7.474 -6.939 14.982 1.00 86.00 209 ASP A CA 1
ATOM 1697 C C . ASP A 1 209 ? 6.211 -6.807 14.103 1.00 86.00 209 ASP A C 1
ATOM 1699 O O . ASP A 1 209 ? 6.301 -6.575 12.890 1.00 86.00 209 ASP A O 1
ATOM 1703 N N . PRO A 1 210 ? 4.999 -6.971 14.679 1.00 88.94 210 PRO A N 1
ATOM 1704 C CA . PRO A 1 210 ? 3.741 -6.883 13.940 1.00 88.94 210 PRO A CA 1
ATOM 1705 C C . PRO A 1 210 ? 3.553 -5.556 13.228 1.00 88.94 210 PRO A C 1
ATOM 1707 O O . PRO A 1 210 ? 3.016 -5.523 12.122 1.00 88.94 210 PRO A O 1
ATOM 1710 N N . LEU A 1 211 ? 4.010 -4.464 13.840 1.00 87.44 211 LEU A N 1
ATOM 1711 C CA . LEU A 1 211 ? 3.900 -3.149 13.238 1.00 87.44 211 LEU A CA 1
ATOM 1712 C C . LEU A 1 211 ? 4.871 -2.967 12.075 1.00 87.44 211 LEU A C 1
ATOM 1714 O O . LEU A 1 211 ? 4.437 -2.516 11.018 1.00 87.44 211 LEU A O 1
ATOM 1718 N N . GLY A 1 212 ? 6.148 -3.321 12.240 1.00 88.38 212 GLY A N 1
ATOM 1719 C CA . GLY A 1 212 ? 7.123 -3.280 11.154 1.00 88.38 212 GLY A CA 1
ATOM 1720 C C . GLY A 1 212 ? 6.693 -4.153 9.977 1.00 88.38 212 GLY A C 1
ATOM 1721 O O . GLY A 1 212 ? 6.759 -3.715 8.830 1.00 88.38 212 GLY A O 1
ATOM 1722 N N . SER A 1 213 ? 6.161 -5.345 10.250 1.00 90.12 213 SER A N 1
ATOM 1723 C CA . SER A 1 213 ? 5.546 -6.197 9.230 1.00 90.12 213 SER A CA 1
ATOM 1724 C C . SER A 1 213 ? 4.352 -5.497 8.567 1.00 90.12 213 SER A C 1
ATOM 1726 O O . SER A 1 213 ? 4.307 -5.385 7.345 1.00 90.12 213 SER A O 1
ATOM 1728 N N . ALA A 1 214 ? 3.427 -4.928 9.347 1.00 92.25 214 ALA A N 1
ATOM 1729 C CA . ALA A 1 214 ? 2.252 -4.241 8.819 1.00 92.25 214 ALA A CA 1
ATOM 1730 C C . ALA A 1 214 ? 2.591 -3.059 7.907 1.00 92.25 214 ALA A C 1
ATOM 1732 O O . ALA A 1 214 ? 2.060 -3.001 6.803 1.00 92.25 214 ALA A O 1
ATOM 1733 N N . ILE A 1 215 ? 3.483 -2.151 8.310 1.00 90.25 215 ILE A N 1
ATOM 1734 C CA . ILE A 1 215 ? 3.811 -0.964 7.502 1.00 90.25 215 ILE A CA 1
ATOM 1735 C C . ILE A 1 215 ? 4.551 -1.299 6.202 1.00 90.25 215 ILE A C 1
ATOM 1737 O O . ILE A 1 215 ? 4.517 -0.485 5.289 1.00 90.25 215 ILE A O 1
ATOM 1741 N N . ASN A 1 216 ? 5.195 -2.469 6.118 1.00 90.62 216 ASN A N 1
ATOM 1742 C CA . ASN A 1 216 ? 5.893 -2.944 4.918 1.00 90.62 216 ASN A CA 1
ATOM 1743 C C . ASN A 1 216 ? 5.045 -3.910 4.067 1.00 90.62 216 ASN A C 1
ATOM 1745 O O . ASN A 1 216 ? 5.473 -4.323 2.984 1.00 90.62 216 ASN A O 1
ATOM 1749 N N . HIS A 1 217 ? 3.861 -4.291 4.551 1.00 93.19 217 HIS A N 1
ATOM 1750 C CA . HIS A 1 217 ? 2.955 -5.216 3.881 1.00 93.19 217 HIS A CA 1
ATOM 1751 C C . HIS A 1 217 ? 2.043 -4.474 2.881 1.00 93.19 217 HIS A C 1
ATOM 1753 O O . HIS A 1 217 ? 1.578 -3.371 3.188 1.00 93.19 217 HIS A O 1
ATOM 1759 N N . PRO A 1 218 ? 1.679 -5.073 1.725 1.00 95.25 218 PRO A N 1
ATOM 1760 C CA . PRO A 1 218 ? 0.796 -4.443 0.738 1.00 95.25 218 PRO A CA 1
ATOM 1761 C C . PRO A 1 218 ? -0.516 -3.882 1.310 1.00 95.25 218 PRO A C 1
ATOM 1763 O O . PRO A 1 218 ? -0.896 -2.755 1.001 1.00 95.25 218 PRO A O 1
ATOM 1766 N N . VAL A 1 219 ? -1.190 -4.620 2.198 1.00 96.44 219 VAL A N 1
ATOM 1767 C CA . VAL A 1 219 ? -2.412 -4.133 2.875 1.00 96.44 219 VAL A CA 1
ATOM 1768 C C . VAL A 1 219 ? -2.126 -2.935 3.787 1.00 96.44 219 VAL A C 1
ATOM 1770 O O . VAL A 1 219 ? -2.939 -2.011 3.859 1.00 96.44 219 VAL A O 1
ATOM 1773 N N . GLY A 1 220 ? -0.973 -2.900 4.458 1.00 96.38 220 GLY A N 1
ATOM 1774 C CA . GLY A 1 220 ? -0.596 -1.754 5.282 1.00 96.38 220 GLY A CA 1
ATOM 1775 C C . GLY A 1 220 ? -0.278 -0.517 4.450 1.00 96.38 220 GLY A C 1
ATOM 1776 O O . GLY A 1 220 ? -0.770 0.559 4.778 1.00 96.38 220 GLY A O 1
ATOM 1777 N N . HIS A 1 221 ? 0.424 -0.669 3.321 1.00 97.56 221 HIS A N 1
ATOM 1778 C CA . HIS A 1 221 ? 0.627 0.410 2.346 1.00 97.56 221 HIS A CA 1
ATOM 1779 C C . HIS A 1 221 ? -0.706 0.999 1.859 1.00 97.56 221 HIS A C 1
ATOM 1781 O O . HIS A 1 221 ? -0.885 2.217 1.847 1.00 97.56 221 HIS A O 1
ATOM 1787 N N . ILE A 1 222 ? -1.672 0.145 1.497 1.00 98.00 222 ILE A N 1
ATOM 1788 C CA . ILE A 1 222 ? -3.007 0.584 1.065 1.00 98.00 222 ILE A CA 1
ATOM 1789 C C . ILE A 1 222 ? -3.756 1.302 2.188 1.00 98.00 222 ILE A C 1
ATOM 1791 O O . ILE A 1 222 ? -4.340 2.363 1.962 1.00 98.00 222 ILE A O 1
ATOM 1795 N N . THR A 1 223 ? -3.696 0.770 3.408 1.00 98.25 223 THR A N 1
ATOM 1796 C CA . THR A 1 223 ? -4.311 1.402 4.582 1.00 98.25 223 THR A CA 1
ATOM 1797 C C . THR A 1 223 ? -3.694 2.778 4.845 1.00 98.25 223 THR A C 1
ATOM 1799 O O . THR A 1 223 ? -4.417 3.754 5.044 1.00 98.25 223 THR A O 1
ATOM 1802 N N . GLN A 1 224 ? -2.366 2.895 4.760 1.00 97.62 224 GLN A N 1
ATOM 1803 C CA . GLN A 1 224 ? -1.653 4.163 4.899 1.00 97.62 224 GLN A CA 1
ATOM 1804 C C . GLN A 1 224 ? -2.028 5.150 3.784 1.00 97.62 224 GLN A C 1
ATOM 1806 O O . GLN A 1 224 ? -2.233 6.333 4.061 1.00 97.62 224 GLN A O 1
ATOM 1811 N N . ALA A 1 225 ? -2.206 4.677 2.548 1.00 97.75 225 ALA A N 1
ATOM 1812 C CA . ALA A 1 225 ? -2.642 5.513 1.436 1.00 97.75 225 ALA A CA 1
ATOM 1813 C C . ALA A 1 225 ? -4.053 6.091 1.637 1.00 97.75 225 ALA A C 1
ATOM 1815 O O . ALA A 1 225 ? -4.285 7.269 1.352 1.00 97.75 225 ALA A O 1
ATOM 1816 N N . LEU A 1 226 ? -4.981 5.286 2.164 1.00 97.88 226 LEU A N 1
ATOM 1817 C CA . LEU A 1 226 ? -6.341 5.715 2.507 1.00 97.88 226 LEU A CA 1
ATOM 1818 C C . LEU A 1 226 ? -6.341 6.726 3.662 1.00 97.88 226 LEU A C 1
ATOM 1820 O O . LEU A 1 226 ? -6.998 7.762 3.565 1.00 97.88 226 LEU A O 1
ATOM 1824 N N . LEU A 1 227 ? -5.551 6.480 4.713 1.00 97.00 227 LEU A N 1
ATOM 1825 C CA . LEU A 1 227 ? -5.350 7.433 5.811 1.00 97.00 227 LEU A CA 1
ATOM 1826 C C . LEU A 1 227 ? -4.782 8.765 5.305 1.00 97.00 227 LEU A C 1
ATOM 1828 O O . LEU A 1 227 ? -5.243 9.826 5.717 1.00 97.00 227 LEU A O 1
ATOM 1832 N N . ASN A 1 228 ? -3.834 8.731 4.366 1.00 96.12 228 ASN A N 1
ATOM 1833 C CA . ASN A 1 228 ? -3.279 9.943 3.767 1.00 96.12 228 ASN A CA 1
ATOM 1834 C C . ASN A 1 228 ? -4.336 10.727 2.970 1.00 96.12 228 ASN A C 1
ATOM 1836 O O . ASN A 1 228 ? -4.328 11.954 3.014 1.00 96.12 228 ASN A O 1
ATOM 1840 N N . GLN A 1 229 ? -5.271 10.061 2.275 1.00 95.44 229 GLN A N 1
ATOM 1841 C CA . GLN A 1 229 ? -6.398 10.763 1.636 1.00 95.44 229 GLN A CA 1
ATOM 1842 C C . GLN A 1 229 ? -7.357 11.366 2.661 1.00 95.44 229 GLN A C 1
ATOM 1844 O O . GLN A 1 229 ? -7.834 12.483 2.465 1.00 95.44 229 GLN A O 1
ATOM 1849 N N . TRP A 1 230 ? -7.618 10.655 3.757 1.00 95.50 230 TRP A N 1
ATOM 1850 C CA . TRP A 1 230 ? -8.469 11.147 4.834 1.00 95.50 230 TRP A CA 1
ATOM 1851 C C . TRP A 1 230 ? -7.883 12.396 5.501 1.00 95.50 230 TRP A C 1
ATOM 1853 O O . TRP A 1 230 ? -8.560 13.412 5.622 1.00 95.50 230 TRP A O 1
ATOM 1863 N N . PHE A 1 231 ? -6.597 12.368 5.860 1.00 93.62 231 PHE A N 1
ATOM 1864 C CA . PHE A 1 231 ? -5.932 13.462 6.577 1.00 93.62 231 PHE A CA 1
ATOM 1865 C C . PHE A 1 231 ? -5.849 14.768 5.781 1.00 93.62 231 PHE A C 1
ATOM 1867 O O . PHE A 1 23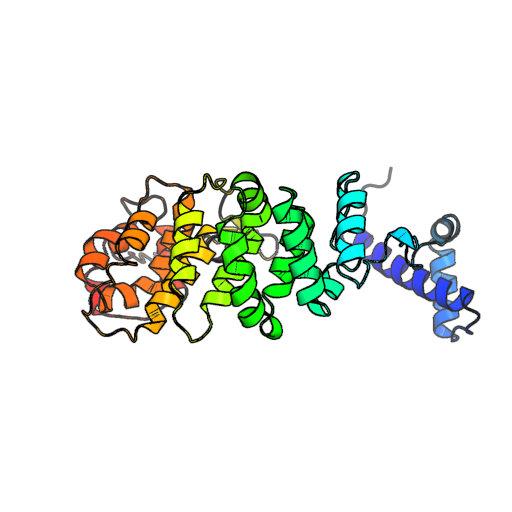1 ? -5.740 15.841 6.373 1.00 93.62 231 PHE A O 1
ATOM 1874 N N . LYS A 1 232 ? -5.973 14.711 4.451 1.00 93.19 232 LYS A N 1
ATOM 1875 C CA . LYS A 1 232 ? -6.051 15.906 3.595 1.00 93.19 232 LYS A CA 1
ATOM 1876 C C . LYS A 1 232 ? -7.379 16.655 3.702 1.00 93.19 232 LYS A C 1
ATOM 1878 O O . LYS A 1 232 ? -7.466 17.778 3.215 1.00 93.19 232 LYS A O 1
ATOM 1883 N N . GLN A 1 233 ? -8.406 16.068 4.315 1.00 90.19 233 GLN A N 1
ATOM 1884 C CA . GLN A 1 233 ? -9.743 16.665 4.406 1.00 90.19 233 GLN A CA 1
ATOM 1885 C C . GLN A 1 233 ? -9.900 17.681 5.555 1.00 90.19 233 GLN A C 1
ATOM 1887 O O . GLN A 1 233 ? -11.016 18.107 5.808 1.00 90.19 233 GLN A O 1
ATOM 1892 N N . GLN A 1 234 ? -8.808 18.101 6.216 1.00 87.12 234 GLN A N 1
ATOM 1893 C CA . GLN A 1 234 ? -8.817 19.039 7.358 1.00 87.12 234 GLN A CA 1
ATOM 1894 C C . GLN A 1 234 ? -9.765 18.601 8.487 1.00 87.12 234 GLN A C 1
ATOM 1896 O O . GLN A 1 234 ? -10.801 19.208 8.732 1.00 87.12 234 GLN A O 1
ATOM 1901 N N . LEU A 1 235 ? -9.380 17.528 9.172 1.00 93.00 235 LEU A N 1
ATOM 1902 C CA . LEU A 1 235 ? -10.195 16.867 10.190 1.00 93.00 235 LEU A CA 1
ATOM 1903 C C . LEU A 1 235 ? -10.508 17.761 11.399 1.00 93.00 235 LEU A C 1
ATOM 1905 O O . LEU A 1 235 ? -9.590 18.348 11.978 1.00 93.00 235 LEU A O 1
ATOM 1909 N N . ASN A 1 236 ? -11.764 17.753 11.844 1.00 93.81 236 ASN A N 1
ATOM 1910 C CA . ASN A 1 236 ? -12.210 18.325 13.112 1.00 93.81 236 ASN A CA 1
ATOM 1911 C C . ASN A 1 236 ? -12.814 17.248 14.020 1.00 93.81 236 ASN A C 1
ATOM 1913 O O . ASN A 1 236 ? -13.155 16.140 13.597 1.00 93.81 236 ASN A O 1
ATOM 1917 N N . ASP A 1 237 ? -12.925 17.581 15.304 1.00 94.38 237 ASP A N 1
ATOM 1918 C CA . ASP A 1 237 ? -13.545 16.688 16.273 1.00 94.38 237 ASP A CA 1
ATOM 1919 C C . ASP A 1 237 ? -15.036 16.506 15.937 1.00 94.38 237 ASP A C 1
ATOM 1921 O O . ASP A 1 237 ? -15.766 17.487 15.793 1.00 94.38 237 ASP A O 1
ATOM 1925 N N . ASN A 1 238 ? -15.500 15.256 15.920 1.00 94.06 238 ASN A N 1
ATOM 1926 C CA . ASN A 1 238 ? -16.881 14.846 15.635 1.00 94.06 238 ASN A CA 1
ATOM 1927 C C . ASN A 1 238 ? -17.380 15.076 14.194 1.00 94.06 238 ASN A C 1
ATOM 1929 O O . ASN A 1 238 ? -18.591 15.060 13.978 1.00 94.06 238 ASN A O 1
ATOM 1933 N N . ASP A 1 239 ? -16.493 15.255 13.207 1.00 94.88 239 ASP A N 1
ATOM 1934 C CA . ASP A 1 239 ? -16.901 15.342 11.791 1.00 94.88 239 ASP A CA 1
ATOM 1935 C C . ASP A 1 239 ? -17.534 14.036 11.265 1.00 94.88 239 ASP A C 1
ATOM 1937 O O . ASP A 1 239 ? -18.301 14.058 10.301 1.00 94.88 239 ASP A O 1
ATOM 1941 N N . GLY A 1 240 ? -17.219 12.899 11.891 1.00 96.62 240 GLY A N 1
ATOM 1942 C CA . GLY A 1 240 ? -17.542 11.572 11.377 1.00 96.62 240 GLY A CA 1
ATOM 1943 C C . GLY A 1 240 ? -16.606 11.136 10.246 1.00 96.62 240 GLY A C 1
ATOM 1944 O O . GLY A 1 240 ? -15.915 11.941 9.610 1.00 96.62 240 GLY A O 1
ATOM 1945 N N . LEU A 1 241 ? -16.543 9.829 9.988 1.00 97.00 241 LEU A N 1
ATOM 1946 C CA . LEU A 1 241 ? -15.776 9.318 8.855 1.00 97.00 241 LEU A CA 1
ATOM 1947 C C . LEU A 1 241 ? -16.469 9.636 7.514 1.00 97.00 241 LEU A C 1
ATOM 1949 O O . LEU A 1 241 ? -17.680 9.447 7.380 1.00 97.00 241 LEU A O 1
ATOM 1953 N N . PRO A 1 242 ? -15.715 10.041 6.473 1.00 95.19 242 PRO A N 1
ATOM 1954 C CA . PRO A 1 242 ? -16.275 10.281 5.146 1.00 95.19 242 PRO A CA 1
ATOM 1955 C C . PRO A 1 242 ? -16.942 9.034 4.556 1.00 95.19 242 PRO A C 1
ATOM 1957 O O . PRO A 1 242 ? -16.411 7.925 4.658 1.00 95.19 242 PRO A O 1
ATOM 1960 N N . ALA A 1 243 ? -18.069 9.214 3.862 1.00 94.38 243 ALA A N 1
ATOM 1961 C CA . ALA A 1 243 ? -18.859 8.113 3.299 1.00 94.38 243 ALA A CA 1
ATOM 1962 C C . ALA A 1 243 ? -18.096 7.240 2.280 1.00 94.38 243 ALA A C 1
ATOM 1964 O O . ALA A 1 243 ? -18.446 6.081 2.065 1.00 94.38 243 ALA A O 1
ATOM 1965 N N . ASP A 1 244 ? -17.053 7.772 1.641 1.00 93.12 244 ASP A N 1
ATOM 1966 C CA . ASP A 1 244 ? -16.201 7.033 0.711 1.00 93.12 244 ASP A CA 1
ATOM 1967 C C . ASP A 1 244 ? -15.072 6.244 1.397 1.00 93.12 244 ASP A C 1
ATOM 1969 O O . ASP A 1 244 ? -14.501 5.349 0.769 1.00 93.12 244 ASP A O 1
ATOM 1973 N N . LEU A 1 245 ? -14.780 6.505 2.673 1.00 96.25 245 LEU A N 1
ATOM 1974 C CA . LEU A 1 245 ? -13.711 5.844 3.428 1.00 96.25 245 LEU A CA 1
ATOM 1975 C C . LEU A 1 245 ? -14.230 4.962 4.565 1.00 96.25 245 LEU A C 1
ATOM 1977 O O . LEU A 1 245 ? -13.665 3.892 4.791 1.00 96.25 245 LEU A O 1
ATOM 1981 N N . ALA A 1 246 ? -15.315 5.355 5.238 1.00 97.06 246 ALA A N 1
ATOM 1982 C CA . ALA A 1 246 ? -15.864 4.625 6.381 1.00 97.06 246 ALA A CA 1
ATOM 1983 C C . ALA A 1 246 ? -16.147 3.138 6.079 1.00 97.06 246 ALA A C 1
ATOM 1985 O O . ALA A 1 246 ? -15.727 2.292 6.873 1.00 97.06 246 ALA A O 1
ATOM 1986 N N . PRO A 1 247 ? -16.756 2.766 4.929 1.00 97.75 247 PRO A N 1
ATOM 1987 C CA . PRO A 1 247 ? -16.968 1.355 4.604 1.00 97.75 247 PRO A CA 1
ATOM 1988 C C . PRO A 1 247 ? -15.654 0.583 4.440 1.00 97.75 247 PRO A C 1
ATOM 1990 O O . PRO A 1 247 ? -15.553 -0.546 4.901 1.00 97.75 247 PRO A O 1
ATOM 1993 N N . ILE A 1 248 ? -14.628 1.213 3.854 1.00 98.12 248 ILE A N 1
ATOM 1994 C CA . ILE A 1 248 ? -13.325 0.578 3.612 1.00 98.12 248 ILE A CA 1
ATOM 1995 C C . ILE A 1 248 ? -12.590 0.341 4.936 1.00 98.12 248 ILE A C 1
ATOM 1997 O O . ILE A 1 248 ? -12.046 -0.734 5.163 1.00 98.12 248 ILE A O 1
ATOM 2001 N N . PHE A 1 249 ? -12.581 1.331 5.835 1.00 98.50 249 PHE A N 1
ATOM 2002 C CA . PHE A 1 249 ? -11.978 1.161 7.160 1.00 98.50 249 PHE A CA 1
ATOM 2003 C C . PHE A 1 249 ? -12.719 0.117 7.995 1.00 98.50 249 PHE A C 1
ATOM 2005 O O . PHE A 1 249 ? -12.083 -0.627 8.733 1.00 98.50 249 PHE A O 1
ATOM 2012 N N . THR A 1 250 ? -14.043 0.030 7.855 1.00 98.31 250 THR A N 1
ATOM 2013 C CA . THR A 1 250 ? -14.849 -0.997 8.529 1.00 98.31 250 THR A CA 1
ATOM 2014 C C . THR A 1 250 ? -14.516 -2.394 8.007 1.00 98.31 250 THR A C 1
ATOM 2016 O O . THR A 1 250 ? -14.298 -3.298 8.805 1.00 98.31 250 THR A O 1
ATOM 2019 N N . GLU A 1 251 ? -14.405 -2.562 6.687 1.00 97.31 251 GLU A N 1
ATOM 2020 C CA . GLU A 1 251 ? -14.009 -3.824 6.051 1.00 97.31 251 GLU A CA 1
ATOM 2021 C C . GLU A 1 251 ? -12.610 -4.278 6.499 1.00 97.31 251 GLU A C 1
ATOM 2023 O O . GLU A 1 251 ? -12.423 -5.428 6.886 1.00 97.31 251 GLU A O 1
ATOM 2028 N N . LEU A 1 252 ? -11.639 -3.359 6.558 1.00 97.44 252 LEU A N 1
ATOM 2029 C CA . LEU A 1 252 ? -10.294 -3.648 7.073 1.00 97.44 252 LEU A CA 1
ATOM 2030 C C . LEU A 1 252 ? -10.299 -4.123 8.539 1.00 97.44 252 LEU A C 1
ATOM 2032 O O . LEU A 1 252 ? -9.371 -4.811 8.966 1.00 97.44 252 LEU A O 1
ATOM 2036 N N . CYS A 1 253 ? -11.329 -3.786 9.316 1.00 97.19 253 CYS A N 1
ATOM 2037 C CA . CYS A 1 253 ? -11.484 -4.237 10.697 1.00 97.19 253 CYS A CA 1
ATOM 2038 C C . CYS A 1 253 ? -12.091 -5.644 10.835 1.00 97.19 253 CYS A C 1
ATOM 2040 O O . CYS A 1 253 ? -12.121 -6.155 11.953 1.00 97.19 253 CYS A O 1
ATOM 2042 N N . ASP A 1 254 ? -12.500 -6.305 9.745 1.00 95.12 254 ASP A N 1
ATOM 2043 C CA . ASP A 1 254 ? -13.017 -7.678 9.788 1.00 95.12 254 ASP A CA 1
ATOM 2044 C C . ASP A 1 254 ? -11.923 -8.676 10.206 1.00 95.12 254 ASP A C 1
ATOM 2046 O O . ASP A 1 254 ? -10.974 -8.969 9.469 1.00 95.12 254 ASP A O 1
ATOM 2050 N N . THR A 1 255 ? -12.054 -9.214 11.419 1.00 93.44 255 THR A N 1
ATOM 2051 C CA . THR A 1 255 ? -11.099 -10.155 12.013 1.00 93.44 255 THR A CA 1
ATOM 2052 C C . THR A 1 255 ? -11.141 -11.544 11.380 1.00 93.44 255 THR A C 1
ATOM 2054 O O . THR A 1 255 ? -10.184 -12.299 11.548 1.00 93.44 255 THR A O 1
ATOM 2057 N N . THR A 1 256 ? -12.185 -11.877 10.613 1.00 92.56 256 THR A N 1
ATOM 2058 C CA . THR A 1 256 ? -12.278 -13.149 9.878 1.00 92.56 256 THR A CA 1
ATOM 2059 C C . THR A 1 256 ? -11.375 -13.174 8.643 1.00 92.56 256 THR A C 1
ATOM 2061 O O . THR A 1 256 ? -10.985 -14.245 8.174 1.00 92.56 256 THR A O 1
ATOM 2064 N N . VAL A 1 257 ? -10.965 -11.997 8.155 1.00 92.50 257 VAL A N 1
ATOM 2065 C CA . VAL A 1 257 ? -10.043 -11.846 7.030 1.00 92.50 257 VAL A CA 1
ATOM 2066 C C . VAL A 1 257 ? -8.611 -11.690 7.553 1.00 92.50 257 VAL A C 1
ATOM 2068 O O . VAL A 1 257 ? -8.198 -10.631 8.041 1.00 92.50 257 VAL A O 1
ATOM 2071 N N . ALA A 1 258 ? -7.825 -12.765 7.441 1.00 90.69 258 ALA A N 1
ATOM 2072 C CA . ALA A 1 258 ? -6.469 -12.838 7.993 1.00 90.69 258 ALA A CA 1
ATOM 2073 C C . ALA A 1 258 ? -5.528 -11.755 7.432 1.00 90.69 258 ALA A C 1
ATOM 2075 O O . ALA A 1 258 ? -4.830 -11.088 8.195 1.00 90.69 258 ALA A O 1
ATOM 2076 N N . ILE A 1 259 ? -5.557 -11.513 6.114 1.00 90.88 259 ILE A N 1
ATOM 2077 C CA . ILE A 1 259 ? -4.679 -10.534 5.448 1.00 90.88 259 ILE A CA 1
ATOM 2078 C C . ILE A 1 259 ? -4.923 -9.088 5.932 1.00 90.88 259 ILE A C 1
ATOM 2080 O O . ILE A 1 259 ? -4.013 -8.255 5.928 1.00 90.88 259 ILE A O 1
ATOM 2084 N N . PHE A 1 260 ? -6.129 -8.780 6.424 1.00 94.69 260 PHE A N 1
ATOM 2085 C CA . PHE A 1 260 ? -6.471 -7.454 6.947 1.00 94.69 260 PHE A CA 1
ATOM 2086 C C . PHE A 1 260 ? -5.879 -7.159 8.328 1.00 94.69 260 PHE A C 1
ATOM 2088 O O . PHE A 1 260 ? -5.918 -6.011 8.774 1.00 94.69 260 PHE A O 1
ATOM 2095 N N . ARG A 1 261 ? -5.217 -8.136 8.966 1.00 94.06 261 ARG A N 1
ATOM 2096 C CA . ARG A 1 261 ? -4.442 -7.940 10.203 1.00 94.06 261 ARG A CA 1
ATOM 2097 C C . ARG A 1 261 ? -3.495 -6.746 10.104 1.00 94.06 261 ARG A C 1
ATOM 2099 O O . ARG A 1 261 ? -3.468 -5.909 11.002 1.00 94.06 261 ARG A O 1
ATOM 2106 N N . HIS A 1 262 ? -2.775 -6.621 8.990 1.00 94.56 262 HIS A N 1
ATOM 2107 C CA . HIS A 1 262 ? -1.855 -5.505 8.762 1.00 94.56 262 HIS A CA 1
ATOM 2108 C C . HIS A 1 262 ? -2.585 -4.157 8.689 1.00 94.56 262 HIS A C 1
ATOM 2110 O O . HIS A 1 262 ? -2.109 -3.168 9.243 1.00 94.56 262 HIS A O 1
ATOM 2116 N N . GLY A 1 263 ? -3.768 -4.121 8.069 1.00 96.19 263 GLY A N 1
ATOM 2117 C CA . GLY A 1 263 ? -4.608 -2.925 8.025 1.00 96.19 263 GLY A CA 1
ATOM 2118 C C . GLY A 1 263 ? -5.074 -2.507 9.417 1.00 96.19 263 GLY A C 1
ATOM 2119 O O . GLY A 1 263 ? -4.882 -1.356 9.801 1.00 96.19 263 GLY A O 1
ATOM 2120 N N . ARG A 1 264 ? -5.577 -3.451 10.224 1.00 96.56 264 ARG A N 1
ATOM 2121 C CA . ARG A 1 264 ? -5.986 -3.200 11.618 1.00 96.56 264 ARG A CA 1
ATOM 2122 C C . ARG A 1 264 ? -4.867 -2.595 12.456 1.00 96.56 264 ARG A C 1
ATOM 2124 O O . ARG A 1 264 ? -5.082 -1.578 13.108 1.00 96.56 264 ARG A O 1
ATOM 2131 N N . ILE A 1 265 ? -3.660 -3.159 12.386 1.00 95.44 265 ILE A N 1
ATOM 2132 C CA . ILE A 1 265 ? -2.487 -2.635 13.105 1.00 95.44 265 ILE A CA 1
ATOM 2133 C C . ILE A 1 265 ? -2.198 -1.180 12.694 1.00 95.44 265 ILE A C 1
ATOM 2135 O O . ILE A 1 265 ? -1.988 -0.319 13.555 1.00 95.44 265 ILE A O 1
ATOM 2139 N N . VAL A 1 266 ? -2.241 -0.877 11.390 1.00 96.56 266 VAL A N 1
ATOM 2140 C CA . VAL A 1 266 ? -2.040 0.487 10.875 1.00 96.56 266 VAL A CA 1
ATOM 2141 C C . VAL A 1 266 ? -3.154 1.434 11.342 1.00 96.56 266 VAL A C 1
ATOM 2143 O O . VAL A 1 266 ? -2.849 2.548 11.774 1.00 96.56 266 VAL A O 1
ATOM 2146 N N . LEU A 1 267 ? -4.422 1.010 11.342 1.00 97.31 267 LEU A N 1
ATOM 2147 C CA . LEU A 1 267 ? -5.545 1.812 11.850 1.00 97.31 267 LEU A CA 1
ATOM 2148 C C . LEU A 1 267 ? -5.414 2.094 13.355 1.00 97.31 267 LEU A C 1
ATOM 2150 O O . LEU A 1 267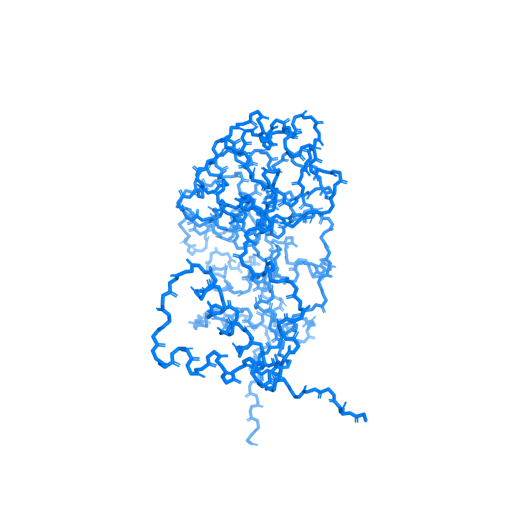 ? -5.559 3.244 13.779 1.00 97.31 267 LEU A O 1
ATOM 2154 N N . CYS A 1 268 ? -5.049 1.090 14.160 1.00 95.69 268 CYS A N 1
ATOM 2155 C CA . CYS A 1 268 ? -4.809 1.245 15.598 1.00 95.69 268 CYS A CA 1
ATOM 2156 C C . CYS A 1 268 ? -3.694 2.258 15.898 1.00 95.69 268 CYS A C 1
ATOM 2158 O O . CYS A 1 268 ? -3.784 3.000 16.878 1.00 95.69 268 CYS A O 1
ATOM 2160 N N . SER A 1 269 ? -2.697 2.400 15.016 1.00 94.25 269 SER A N 1
ATOM 2161 C CA . SER A 1 269 ? -1.663 3.442 15.143 1.00 94.25 269 SER A CA 1
ATOM 2162 C C . SER A 1 269 ? -2.188 4.882 15.028 1.00 94.25 269 SER A C 1
ATOM 2164 O O . SER A 1 269 ? -1.453 5.843 15.281 1.00 94.25 269 SER A O 1
ATOM 2166 N N . ARG A 1 270 ? -3.456 5.058 14.636 1.00 94.94 270 ARG A N 1
ATOM 2167 C CA . ARG A 1 270 ? -4.169 6.341 14.539 1.00 94.94 270 ARG A CA 1
ATOM 2168 C C . ARG A 1 270 ? -5.429 6.383 15.411 1.00 94.94 270 ARG A C 1
ATOM 2170 O O . ARG A 1 270 ? -6.261 7.266 15.218 1.00 94.94 270 ARG A O 1
ATOM 2177 N N . LEU A 1 271 ? -5.550 5.488 16.399 1.00 95.25 271 LEU A N 1
ATOM 2178 C CA . LEU A 1 271 ? -6.738 5.327 17.252 1.00 95.25 271 LEU A CA 1
ATOM 2179 C C . LEU A 1 271 ? -7.249 6.643 17.862 1.00 95.25 271 LEU A C 1
ATOM 2181 O O . LEU A 1 271 ? -8.450 6.879 17.889 1.00 95.25 271 LEU A O 1
ATOM 2185 N N . ILE A 1 272 ? -6.353 7.527 18.316 1.00 94.44 272 ILE A N 1
ATOM 2186 C CA . ILE A 1 272 ? -6.744 8.828 18.894 1.00 94.44 272 ILE A CA 1
ATOM 2187 C C . ILE A 1 272 ? -7.409 9.722 17.849 1.00 94.44 272 ILE A C 1
ATOM 2189 O O . ILE A 1 272 ? -8.393 10.384 18.159 1.00 94.44 272 ILE A O 1
ATOM 2193 N N . THR A 1 273 ? -6.879 9.753 16.624 1.00 95.25 273 THR A N 1
ATOM 2194 C CA . THR A 1 273 ? -7.459 10.548 15.537 1.00 95.25 273 THR A CA 1
ATOM 2195 C C . THR A 1 273 ? -8.841 10.019 15.175 1.00 95.25 273 THR A C 1
ATOM 2197 O O . THR A 1 273 ? -9.776 10.808 15.106 1.00 95.25 273 THR A O 1
ATOM 2200 N N . PHE A 1 274 ? -8.990 8.697 15.037 1.00 96.75 274 PHE A N 1
ATOM 2201 C CA . PHE A 1 274 ? -10.297 8.063 14.843 1.00 96.75 274 PHE A CA 1
ATOM 2202 C C . PHE A 1 274 ? -11.273 8.426 15.960 1.00 96.75 274 PHE A C 1
ATOM 2204 O O . PHE A 1 274 ? -12.346 8.937 15.670 1.00 96.75 274 PHE A O 1
ATOM 2211 N N . PHE A 1 275 ? -10.874 8.278 17.226 1.00 96.25 275 PHE A N 1
ATOM 2212 C CA . PHE A 1 275 ? -11.752 8.565 18.362 1.00 96.25 275 PHE A CA 1
ATOM 2213 C C . PHE A 1 275 ? -12.215 10.024 18.404 1.00 96.25 275 PHE A C 1
ATOM 2215 O O . PHE A 1 275 ? -13.345 10.301 18.785 1.00 96.25 275 PHE A O 1
ATOM 2222 N N . ARG A 1 276 ? -11.337 10.964 18.041 1.00 95.88 276 ARG A N 1
ATOM 2223 C CA . ARG A 1 276 ? -11.670 12.391 18.020 1.00 95.88 276 ARG A CA 1
ATOM 2224 C C . ARG A 1 276 ? -12.617 12.752 16.885 1.00 95.88 276 ARG A C 1
ATOM 2226 O O . ARG A 1 276 ? -13.521 13.549 17.097 1.00 95.88 276 ARG A O 1
ATOM 2233 N N . VAL A 1 277 ? -12.393 12.199 15.696 1.00 97.44 277 VAL A N 1
ATOM 2234 C CA . VAL A 1 277 ? -13.188 12.529 14.506 1.00 97.44 277 VAL A CA 1
ATOM 2235 C C . VAL A 1 277 ? -14.521 11.787 14.502 1.00 97.44 277 VAL A C 1
ATOM 2237 O O . VAL A 1 277 ? -15.543 12.383 14.191 1.00 97.44 277 VAL A O 1
ATOM 2240 N N . ASP A 1 278 ? -14.525 10.508 14.871 1.00 97.81 278 ASP A N 1
ATOM 2241 C CA . ASP A 1 278 ? -15.703 9.644 14.866 1.00 97.81 2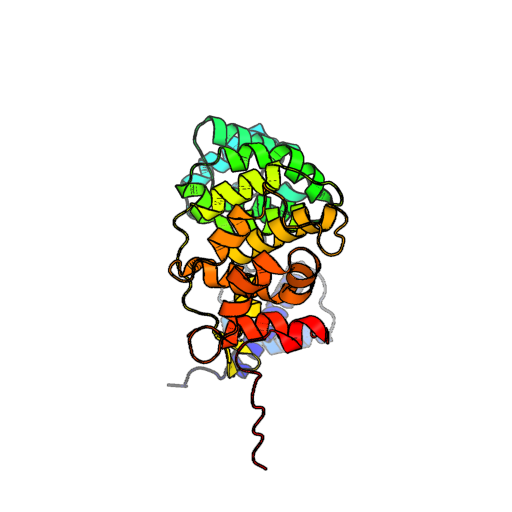78 ASP A CA 1
ATOM 2242 C C . ASP A 1 278 ? -15.678 8.703 16.080 1.00 97.81 278 ASP A C 1
ATOM 2244 O O . ASP A 1 278 ? -15.227 7.551 16.031 1.00 97.81 278 ASP A O 1
ATOM 2248 N N . GLN A 1 279 ? -16.119 9.234 17.221 1.00 96.50 279 GLN A N 1
ATOM 2249 C CA . GLN A 1 279 ? -16.105 8.509 18.489 1.00 96.50 279 GLN A CA 1
ATOM 2250 C C . GLN A 1 279 ? -16.991 7.256 18.451 1.00 96.50 279 GLN A C 1
ATOM 2252 O O . GLN A 1 279 ? -16.621 6.225 19.027 1.00 96.50 279 GLN A O 1
ATOM 2257 N N . GLU A 1 280 ? -18.154 7.349 17.802 1.00 97.06 280 GLU A N 1
ATOM 2258 C CA . GLU A 1 280 ? -19.121 6.257 17.710 1.00 97.06 280 GLU A CA 1
ATOM 2259 C C . GLU A 1 280 ? -18.532 5.087 16.922 1.00 97.06 280 GLU A C 1
ATOM 2261 O O . GLU A 1 280 ? -18.413 3.987 17.472 1.00 97.06 280 GLU A O 1
ATOM 2266 N N . TRP A 1 281 ? -18.065 5.339 15.694 1.00 98.12 281 TRP A N 1
ATOM 2267 C CA . TRP A 1 281 ? -17.424 4.315 14.871 1.00 98.12 281 TRP A CA 1
ATOM 2268 C C . TRP A 1 281 ? -16.218 3.707 15.583 1.00 98.12 281 TRP A C 1
ATOM 2270 O O . TRP A 1 281 ? -16.054 2.487 15.629 1.00 98.12 281 TRP A O 1
ATOM 2280 N N . THR A 1 282 ? -15.390 4.544 16.211 1.00 97.81 282 THR A N 1
ATOM 2281 C CA . THR A 1 282 ? -14.178 4.069 16.886 1.00 97.81 282 THR A CA 1
ATOM 2282 C C . THR A 1 282 ? -14.508 3.130 18.034 1.00 97.81 282 THR A C 1
ATOM 2284 O O . THR A 1 282 ? -13.860 2.098 18.181 1.00 97.81 282 THR A O 1
ATOM 2287 N N . THR A 1 283 ? -15.515 3.465 18.838 1.00 96.31 283 THR A N 1
ATOM 2288 C CA . THR A 1 283 ? -15.906 2.674 20.009 1.00 96.31 283 THR A CA 1
ATOM 2289 C C . THR A 1 283 ? -16.567 1.354 19.605 1.00 96.31 283 THR A C 1
ATOM 2291 O O . THR A 1 283 ? -16.371 0.351 20.285 1.00 96.31 283 THR A O 1
ATOM 2294 N N . GLN A 1 284 ? -17.319 1.337 18.501 1.00 96.31 284 GLN A N 1
ATOM 2295 C CA . GLN A 1 284 ? -18.013 0.141 18.016 1.00 96.31 284 GLN A CA 1
ATOM 2296 C C . GLN A 1 284 ? -17.110 -0.800 17.206 1.00 96.31 284 GLN A C 1
ATOM 2298 O O . GLN A 1 284 ? -17.298 -2.011 17.273 1.00 96.31 284 GLN A O 1
ATOM 2303 N N . ILE A 1 285 ? -16.149 -0.265 16.443 1.00 97.19 285 ILE A N 1
ATOM 2304 C CA . ILE A 1 285 ? -15.401 -1.031 15.433 1.00 97.19 285 ILE A CA 1
ATOM 2305 C C . ILE A 1 285 ? -13.925 -1.196 15.797 1.00 97.19 285 ILE A C 1
ATOM 2307 O O . ILE A 1 285 ? -13.417 -2.314 15.827 1.00 97.19 285 ILE A O 1
ATOM 2311 N N . LEU A 1 286 ? -13.213 -0.097 16.065 1.00 96.25 286 LEU A N 1
ATOM 2312 C CA . LEU A 1 286 ? -11.751 -0.128 16.190 1.00 96.25 286 LEU A CA 1
ATOM 2313 C C . LEU A 1 286 ? -11.281 -0.457 17.615 1.00 96.25 286 LEU A C 1
ATOM 2315 O O . LEU A 1 286 ? -10.326 -1.206 17.799 1.00 96.25 286 LEU A O 1
ATOM 2319 N N . LEU A 1 287 ? -11.950 0.092 18.629 1.00 95.12 287 LEU A N 1
ATOM 2320 C CA . LEU A 1 287 ? -11.598 -0.075 20.038 1.00 95.12 287 LEU A CA 1
ATOM 2321 C C . LEU A 1 287 ? -11.742 -1.524 20.547 1.00 95.12 287 LEU A C 1
ATOM 2323 O O . LEU A 1 287 ? -10.862 -1.950 21.297 1.00 95.12 287 LEU A O 1
ATOM 2327 N N . PRO A 1 288 ? -12.758 -2.313 20.131 1.00 95.50 288 PRO A N 1
ATOM 2328 C CA . PRO A 1 288 ? -12.871 -3.719 20.523 1.00 95.50 288 PRO A CA 1
ATOM 2329 C C . PRO A 1 288 ? -11.691 -4.587 20.081 1.00 95.50 288 PRO A C 1
ATOM 2331 O O . PRO A 1 288 ? -11.431 -5.611 20.707 1.00 95.50 288 PRO A O 1
ATOM 2334 N N . LEU A 1 289 ? -10.938 -4.179 19.049 1.00 94.75 289 LEU A N 1
ATOM 2335 C CA . LEU A 1 289 ? -9.736 -4.900 18.625 1.00 94.75 289 LEU A CA 1
ATOM 2336 C C . LEU A 1 289 ? -8.662 -4.913 19.725 1.00 94.75 289 LEU A C 1
ATOM 2338 O O . LEU A 1 289 ? -7.890 -5.859 19.811 1.00 94.75 289 LEU A O 1
ATOM 2342 N N . LEU A 1 290 ? -8.616 -3.897 20.592 1.00 93.19 290 LEU A N 1
ATOM 2343 C CA . LEU A 1 290 ? -7.634 -3.812 21.677 1.00 93.19 290 LEU A CA 1
ATOM 2344 C C . LEU A 1 290 ? -8.010 -4.649 22.914 1.00 93.19 290 LEU A C 1
ATOM 2346 O O . LEU A 1 290 ? -7.280 -4.625 23.905 1.00 93.19 290 LEU A O 1
ATOM 2350 N N . ASP A 1 291 ? -9.120 -5.386 22.893 1.00 91.38 291 ASP A N 1
ATOM 2351 C CA . ASP A 1 291 ? -9.513 -6.223 24.024 1.00 91.38 291 ASP A CA 1
ATOM 2352 C C . ASP A 1 291 ? -8.598 -7.449 24.171 1.00 91.38 291 ASP A C 1
ATOM 2354 O O . ASP A 1 291 ? -8.675 -8.408 23.403 1.00 91.38 291 ASP A O 1
ATOM 2358 N N . TRP A 1 292 ? -7.748 -7.417 25.198 1.00 86.62 292 TRP A N 1
ATOM 2359 C CA . TRP A 1 292 ? -6.756 -8.455 25.481 1.00 86.62 292 TRP A CA 1
ATOM 2360 C C . TRP A 1 292 ? -7.361 -9.832 25.765 1.00 86.62 292 TRP A C 1
ATOM 2362 O O . TRP A 1 292 ? -6.702 -10.846 25.549 1.00 86.62 292 TRP A O 1
ATOM 2372 N N . GLU A 1 293 ? -8.595 -9.879 26.268 1.00 86.12 293 GLU A N 1
ATOM 2373 C CA . GLU A 1 293 ? -9.240 -11.137 26.655 1.00 86.12 293 GLU A CA 1
ATOM 2374 C C . GLU A 1 293 ? -9.891 -11.834 25.459 1.00 86.12 293 GLU A C 1
ATOM 2376 O O . GLU A 1 293 ? -9.882 -13.061 25.377 1.00 86.12 293 GLU A O 1
ATOM 2381 N N . ASN A 1 294 ? -10.429 -11.055 24.519 1.00 82.75 294 ASN A N 1
ATOM 2382 C CA . ASN A 1 294 ? -11.271 -11.570 23.440 1.00 82.75 294 ASN A CA 1
ATOM 2383 C C . ASN A 1 294 ? -10.607 -11.519 22.056 1.00 82.75 294 ASN A C 1
ATOM 2385 O O . ASN A 1 294 ? -11.141 -12.098 21.109 1.00 82.75 294 ASN A O 1
ATOM 2389 N N . GLN A 1 295 ? -9.458 -10.851 21.911 1.00 86.50 295 GLN A N 1
ATOM 2390 C CA . GLN A 1 295 ? -8.762 -10.714 20.631 1.00 86.50 295 GLN A CA 1
ATOM 2391 C C . GLN A 1 295 ? -7.377 -11.357 20.677 1.00 86.50 295 GLN A C 1
ATOM 2393 O O . GLN A 1 295 ? -6.456 -10.853 21.315 1.00 86.50 295 GLN A O 1
ATOM 2398 N N . ALA A 1 296 ? -7.200 -12.444 19.921 1.00 84.56 296 ALA A N 1
ATOM 2399 C CA . ALA A 1 296 ? -5.931 -13.175 19.855 1.00 84.56 296 ALA A CA 1
ATOM 2400 C C . ALA A 1 296 ? -4.749 -12.290 19.404 1.00 84.56 296 ALA A C 1
ATOM 2402 O O . ALA A 1 296 ? -3.629 -12.448 19.880 1.00 84.56 296 ALA A O 1
ATOM 2403 N N . ASP A 1 297 ? -5.016 -11.326 18.520 1.00 87.56 297 ASP A N 1
ATOM 2404 C CA . ASP A 1 297 ? -4.031 -10.376 17.996 1.00 87.56 297 ASP A CA 1
ATOM 2405 C C . ASP A 1 297 ? -3.972 -9.048 18.781 1.00 87.56 297 ASP A C 1
ATOM 2407 O O . ASP A 1 297 ? -3.296 -8.115 18.340 1.00 87.56 297 ASP A O 1
ATOM 2411 N N . ALA A 1 298 ? -4.628 -8.940 19.949 1.00 90.69 298 ALA A N 1
ATOM 2412 C CA . ALA A 1 298 ? -4.656 -7.712 20.757 1.00 90.69 298 ALA A CA 1
ATOM 2413 C C . ALA A 1 298 ? -3.261 -7.114 20.965 1.00 90.69 298 ALA A C 1
ATOM 2415 O O . ALA A 1 298 ? -3.084 -5.905 20.839 1.00 90.69 298 ALA A O 1
ATOM 2416 N N . ASN A 1 299 ? -2.255 -7.958 21.219 1.00 89.69 299 ASN A N 1
ATOM 2417 C CA . ASN A 1 299 ? -0.864 -7.536 21.371 1.00 89.69 299 ASN A CA 1
ATOM 2418 C C . ASN A 1 299 ? -0.371 -6.718 20.165 1.00 89.69 299 ASN A C 1
ATOM 2420 O O . ASN A 1 299 ? 0.122 -5.605 20.336 1.00 89.69 299 ASN A O 1
ATOM 2424 N N . ALA A 1 300 ? -0.580 -7.213 18.945 1.00 90.75 300 ALA A N 1
ATOM 2425 C CA . ALA A 1 300 ? -0.174 -6.516 17.730 1.00 90.75 300 ALA A CA 1
ATOM 2426 C C . ALA A 1 300 ? -0.896 -5.165 17.567 1.00 90.75 300 ALA A C 1
ATOM 2428 O O . ALA A 1 300 ? -0.284 -4.168 17.178 1.00 90.75 300 ALA A O 1
ATOM 2429 N N . TYR A 1 301 ? -2.185 -5.106 17.906 1.00 93.06 301 TYR A N 1
ATOM 2430 C CA . TYR A 1 301 ? -2.973 -3.873 17.833 1.00 93.06 301 TYR A CA 1
ATOM 2431 C C . TYR A 1 301 ? -2.543 -2.844 18.890 1.00 93.06 301 TYR A C 1
ATOM 2433 O O . TYR A 1 301 ? -2.411 -1.656 18.579 1.00 93.06 301 TYR A O 1
ATOM 2441 N N . TRP A 1 302 ? -2.232 -3.296 20.109 1.00 92.06 302 TRP A N 1
ATOM 2442 C CA . TRP A 1 302 ? -1.629 -2.470 21.157 1.00 92.06 302 TRP A CA 1
ATOM 2443 C C . TRP A 1 302 ? -0.261 -1.933 20.743 1.00 92.06 302 TRP A C 1
ATOM 2445 O O . TRP A 1 302 ? -0.003 -0.746 20.928 1.00 92.06 302 TRP A O 1
ATOM 2455 N N . GLN A 1 303 ? 0.596 -2.755 20.133 1.00 89.81 303 GLN A N 1
ATOM 2456 C CA . GLN A 1 303 ? 1.877 -2.289 19.592 1.00 89.81 303 GLN A CA 1
ATOM 2457 C C . GLN A 1 303 ? 1.682 -1.206 18.523 1.00 89.81 303 GLN A C 1
ATOM 2459 O O . GLN A 1 303 ? 2.386 -0.196 18.539 1.00 89.81 303 GLN A O 1
ATOM 2464 N N . GLY A 1 304 ? 0.684 -1.365 17.648 1.00 89.88 304 GLY A N 1
ATOM 2465 C CA . GLY A 1 304 ? 0.295 -0.332 16.689 1.00 89.88 304 GLY A CA 1
ATOM 2466 C C . GLY A 1 304 ? -0.065 0.990 17.371 1.00 89.88 304 GLY A C 1
ATOM 2467 O O . GLY A 1 304 ? 0.492 2.031 17.025 1.00 89.88 304 GLY A O 1
ATOM 2468 N N . PHE A 1 305 ? -0.945 0.956 18.378 1.00 91.12 305 PHE A N 1
ATOM 2469 C CA . PHE A 1 305 ? -1.333 2.141 19.155 1.00 91.12 305 PHE A CA 1
ATOM 2470 C C . PHE A 1 305 ? -0.145 2.800 19.878 1.00 91.12 305 PHE A C 1
ATOM 2472 O O . PHE A 1 305 ? 0.006 4.024 19.859 1.00 91.12 305 PHE A O 1
ATOM 2479 N N . LEU A 1 306 ? 0.723 1.995 20.493 1.00 88.94 306 LEU A N 1
ATOM 2480 C CA . LEU A 1 306 ? 1.845 2.463 21.30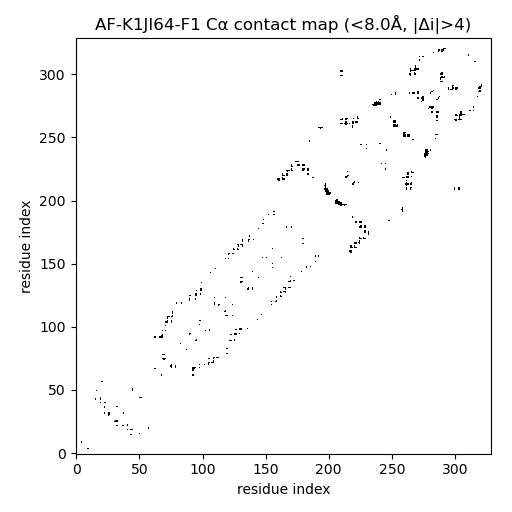9 1.00 88.94 306 LEU A CA 1
ATOM 2481 C C . LEU A 1 306 ? 3.055 2.941 20.495 1.00 88.94 306 LEU A C 1
ATOM 2483 O O . LEU A 1 306 ? 3.983 3.493 21.077 1.00 88.94 306 LEU A O 1
ATOM 2487 N N . TRP A 1 307 ? 3.046 2.797 19.169 1.00 81.88 307 TRP A N 1
ATOM 2488 C CA . TRP A 1 307 ? 4.117 3.277 18.288 1.00 81.88 307 TRP A CA 1
ATOM 2489 C C . TRP A 1 307 ? 4.307 4.794 18.290 1.00 81.88 307 TRP A C 1
ATOM 2491 O O . TRP A 1 307 ? 5.399 5.312 18.070 1.00 81.88 307 TRP A O 1
ATOM 2501 N N . SER A 1 308 ? 3.230 5.541 18.507 1.00 69.94 308 SER A N 1
ATOM 2502 C CA . SER A 1 308 ? 3.272 6.998 18.644 1.00 69.94 308 SER A CA 1
ATOM 2503 C C . SER A 1 308 ? 2.454 7.391 19.867 1.00 69.94 308 SER A C 1
ATOM 2505 O O . SER A 1 308 ? 1.368 7.962 19.729 1.00 69.94 308 SER A O 1
ATOM 2507 N N . PRO A 1 309 ? 2.941 7.046 21.074 1.00 65.44 309 PRO A N 1
ATOM 2508 C CA . PRO A 1 309 ? 2.131 7.068 22.273 1.00 65.44 309 PRO A CA 1
ATOM 2509 C C . PRO A 1 309 ? 1.817 8.517 22.634 1.00 65.44 309 PRO A C 1
ATOM 2511 O O . PRO A 1 309 ? 2.698 9.325 22.930 1.00 65.44 309 PRO A O 1
ATOM 2514 N N . ARG A 1 310 ? 0.530 8.854 22.596 1.00 75.56 310 ARG A N 1
ATOM 2515 C CA . ARG A 1 310 ? 0.008 10.133 23.074 1.00 75.56 310 ARG A CA 1
ATOM 2516 C C . ARG A 1 310 ? -1.053 9.850 24.121 1.00 75.56 310 ARG A C 1
ATOM 2518 O O . ARG A 1 310 ? -1.934 9.017 23.926 1.00 75.56 310 ARG A O 1
ATOM 2525 N N . LEU A 1 311 ? -0.979 10.549 25.246 1.00 75.88 311 LEU A N 1
ATOM 2526 C CA . LEU A 1 311 ? -1.967 10.391 26.300 1.00 75.88 311 LEU A CA 1
ATOM 2527 C C . LEU A 1 311 ? -3.195 11.246 25.974 1.00 75.88 311 LEU A C 1
ATOM 2529 O O . LEU A 1 311 ? -3.141 12.471 26.027 1.00 75.88 311 LEU A O 1
ATOM 2533 N N . TYR A 1 312 ? -4.307 10.593 25.637 1.00 82.25 312 TYR A N 1
ATOM 2534 C CA . TYR A 1 312 ? -5.594 11.251 25.424 1.00 82.25 312 TYR A CA 1
ATOM 2535 C C . TYR A 1 312 ? -6.624 10.697 26.413 1.00 82.25 312 TYR A C 1
ATOM 2537 O O . TYR A 1 312 ? -7.170 9.611 26.233 1.00 82.25 312 TYR A O 1
ATOM 2545 N N . LEU A 1 313 ? -6.835 11.431 27.511 1.00 80.75 313 LEU A N 1
ATOM 2546 C CA . LEU A 1 313 ? -7.631 10.985 28.664 1.00 80.75 313 LEU A CA 1
ATOM 2547 C C . LEU A 1 313 ? -9.060 10.516 28.325 1.00 80.75 313 LEU A C 1
ATOM 2549 O O . LEU A 1 313 ? -9.482 9.532 28.932 1.00 80.75 313 LEU A O 1
ATOM 2553 N N . PRO A 1 314 ? -9.810 11.154 27.400 1.00 84.50 314 PRO A N 1
ATOM 2554 C CA . PRO A 1 314 ? -11.142 10.675 27.034 1.00 84.50 314 PRO A CA 1
ATOM 2555 C C . PRO A 1 314 ? -11.133 9.252 26.460 1.00 84.50 314 PRO A C 1
ATOM 2557 O O . PRO A 1 314 ? -11.905 8.421 26.924 1.00 84.50 314 PRO A O 1
ATOM 2560 N N . LEU A 1 315 ? -10.199 8.937 25.555 1.00 84.12 315 LEU A N 1
ATOM 2561 C CA . LEU A 1 315 ? -10.041 7.587 24.998 1.00 84.12 315 LEU A CA 1
ATOM 2562 C C . LEU A 1 315 ? -9.678 6.561 26.081 1.00 84.12 315 LEU A C 1
ATOM 2564 O O . LEU A 1 315 ? -10.266 5.486 26.138 1.00 84.12 315 LEU A O 1
ATOM 2568 N N . TRP A 1 316 ? -8.759 6.903 26.990 1.00 80.25 316 TRP A N 1
ATOM 2569 C CA . TRP A 1 316 ? -8.322 5.998 28.065 1.00 80.25 316 TRP A CA 1
ATOM 2570 C C . TRP A 1 316 ? -9.446 5.558 29.009 1.00 80.25 316 TRP A C 1
ATOM 2572 O O . TRP A 1 316 ? -9.339 4.505 29.636 1.00 80.25 316 TRP A O 1
ATOM 2582 N N . ARG A 1 317 ? -10.520 6.346 29.137 1.00 82.12 317 ARG A N 1
ATOM 2583 C CA . ARG A 1 317 ? -11.698 5.966 29.932 1.00 82.12 317 ARG A CA 1
ATOM 2584 C C . ARG A 1 317 ? -12.568 4.921 29.235 1.00 82.12 317 ARG A C 1
ATOM 2586 O O . ARG A 1 317 ? -13.310 4.230 29.924 1.00 82.12 317 ARG A O 1
ATOM 2593 N N . CYS A 1 318 ? -12.471 4.826 27.912 1.00 78.62 318 CYS A N 1
ATOM 2594 C CA . CYS A 1 318 ? -13.259 3.927 27.077 1.00 78.62 318 CYS A CA 1
ATOM 2595 C C . CYS A 1 318 ? -12.513 2.637 26.706 1.00 78.62 318 CYS A C 1
ATOM 2597 O O . CYS A 1 318 ? -13.171 1.681 26.313 1.00 78.62 318 CYS A O 1
ATOM 2599 N N . CYS A 1 319 ? -11.176 2.587 26.816 1.00 72.44 319 CYS A N 1
ATOM 2600 C CA . CYS A 1 319 ? -10.412 1.383 26.474 1.00 72.44 319 CYS A CA 1
ATOM 2601 C C . CYS A 1 319 ? -10.876 0.159 27.293 1.00 72.44 319 CYS A C 1
ATOM 2603 O O . CYS A 1 319 ? -10.841 0.221 28.531 1.00 72.44 319 CYS A O 1
ATOM 2605 N N . PRO A 1 320 ? -11.261 -0.952 26.634 1.00 63.78 320 PRO A N 1
ATOM 2606 C CA . PRO A 1 320 ? -11.575 -2.203 27.314 1.00 63.78 320 PRO A CA 1
ATOM 2607 C C . PRO A 1 320 ? -10.332 -2.740 28.031 1.00 63.78 320 PRO A C 1
ATOM 2609 O O . PRO A 1 320 ? -9.216 -2.573 27.542 1.00 63.78 320 PRO A O 1
ATOM 2612 N N . ASN A 1 321 ? -10.539 -3.336 29.213 1.00 62.44 321 ASN A N 1
ATOM 2613 C CA . ASN A 1 321 ? -9.531 -4.069 29.986 1.00 62.44 321 ASN A CA 1
ATOM 2614 C C . ASN A 1 321 ? -8.153 -3.386 30.017 1.00 62.44 321 ASN A C 1
ATOM 2616 O O . ASN A 1 321 ? -7.175 -3.887 29.464 1.00 62.44 321 ASN A O 1
ATOM 2620 N N . ARG A 1 322 ? -8.102 -2.205 30.666 1.00 57.75 322 ARG A N 1
ATOM 2621 C CA . ARG A 1 322 ? -6.876 -1.421 30.933 1.00 57.75 322 ARG A CA 1
ATOM 2622 C C . ARG A 1 322 ? -5.731 -2.381 31.223 1.00 57.75 322 ARG A C 1
ATOM 2624 O O . ARG A 1 322 ? -5.881 -3.172 32.150 1.00 57.75 322 ARG A O 1
ATOM 2631 N N . CYS A 1 323 ? -4.619 -2.290 30.486 1.00 44.25 323 CYS A N 1
ATOM 2632 C CA . CYS A 1 323 ? -3.413 -3.053 30.795 1.00 44.25 323 CYS A CA 1
ATOM 2633 C C . CYS A 1 323 ? -3.156 -2.981 32.303 1.00 44.25 323 CYS A C 1
ATOM 2635 O O . CYS A 1 323 ? -2.720 -1.948 32.819 1.00 44.25 323 CYS A O 1
ATOM 2637 N N . SER A 1 324 ? -3.451 -4.063 33.021 1.00 37.62 324 SER A N 1
ATOM 2638 C CA . SER A 1 324 ? -2.970 -4.240 34.373 1.00 37.62 324 SER A CA 1
ATOM 2639 C C . SER A 1 324 ? -1.479 -4.469 34.212 1.00 37.62 324 SER A C 1
ATOM 2641 O O . SER A 1 324 ? -1.027 -5.597 34.018 1.00 37.62 324 SER A O 1
ATOM 2643 N N . LEU A 1 325 ? -0.706 -3.387 34.246 1.00 36.25 325 LEU A N 1
ATOM 2644 C CA . LEU A 1 325 ? 0.706 -3.445 34.586 1.00 36.25 325 LEU A CA 1
ATOM 2645 C C . LEU A 1 325 ? 0.786 -3.871 36.056 1.00 36.25 325 LEU A C 1
ATOM 2647 O O . LEU A 1 325 ? 1.149 -3.092 36.931 1.00 36.25 325 LEU A O 1
ATOM 2651 N N . ASN A 1 326 ? 0.420 -5.122 36.335 1.00 32.56 326 ASN A N 1
ATOM 2652 C CA . ASN A 1 326 ? 0.859 -5.816 37.529 1.00 32.56 326 ASN A CA 1
ATOM 2653 C C . ASN A 1 326 ? 2.327 -6.163 37.286 1.00 32.56 326 ASN A C 1
ATOM 2655 O O . ASN A 1 326 ? 2.680 -7.298 36.986 1.00 32.56 326 ASN A O 1
ATOM 2659 N N . GLY A 1 327 ? 3.176 -5.138 37.369 1.00 31.92 327 GLY A N 1
ATOM 2660 C CA . GLY A 1 327 ? 4.573 -5.329 37.701 1.00 31.92 327 GLY A CA 1
ATOM 2661 C C . GLY A 1 327 ? 4.614 -5.840 39.131 1.00 31.92 327 GLY A C 1
ATOM 2662 O O . GLY A 1 327 ? 4.551 -5.063 40.079 1.00 31.92 327 GLY A O 1
ATOM 2663 N N . THR A 1 328 ? 4.636 -7.157 39.291 1.00 31.64 328 THR A N 1
ATOM 2664 C CA . THR A 1 328 ? 5.182 -7.757 40.503 1.00 31.64 328 THR A CA 1
ATOM 2665 C C . THR A 1 328 ? 6.681 -7.483 40.509 1.00 31.64 328 THR A C 1
ATOM 2667 O O . THR A 1 328 ? 7.351 -7.771 39.517 1.00 31.64 328 THR A O 1
ATOM 2670 N N . ASN A 1 329 ? 7.131 -6.868 41.607 1.00 33.84 329 ASN A N 1
ATOM 2671 C CA . ASN A 1 329 ? 8.526 -6.603 41.973 1.00 33.84 329 ASN A CA 1
ATOM 2672 C C . ASN A 1 329 ? 9.485 -7.760 41.694 1.00 33.84 329 ASN A C 1
ATOM 2674 O O . ASN A 1 329 ? 9.060 -8.925 41.880 1.00 33.84 329 ASN A O 1
#

Sequence (329 aa):
MAGPPSELESTRIYIEHSIWQLLAKLNDSGLVLGKEAAEHFAMLSNLHPEWGAEESNGFASDLGDDDIVPRKRKLLVDWMKQQSSGRMNSYRDGWRDVCRTRFFHTLLALYDLSQEGEWPVDRWRVALQCWSDEKMLLRSWRFVAPLVLTMPEPVLLQIIHAVTWWIERASTQEHNDKSIITICRRILVLPLEIDAGSRTIRNGIEVDDPLGSAINHPVGHITQALLNQWFKQQLNDNDGLPADLAPIFTELCDTTVAIFRHGRIVLCSRLITFFRVDQEWTTQILLPLLDWENQADANAYWQGFLWSPRLYLPLWRCCPNRCSLNGTN

Secondary structure (DSSP, 8-state):
-PPPPPHHHHHHHHHHHHHHHHHHHHHHTTPPPPHHHHHHHHHHHHH-GGGGTS-S-TTS----GGGS--SSHHHHHHHHHHHTTS---TTTSSHHHHHHH-HHHHHHHHHHHHHTT---HHHHHHHHHHHTSHHHHHHHHHHHHHHHHHS-HHHHHHTHHHHHHHHHHHHTSSS--HHHHHHHHHHHTS-PPPPS-SEEEETTEEEE-HHHHHHHSHHHHHHHHHHHHHHTT---TT----TTTHHHHHHHT-TT-GGGHHHHHHHHTTHHHHHHH-HHHIIIIIGGGG-TTT-TTHHHHHHHHHTS----HHHHHH-SS--------

pLDDT: mean 82.9, std 16.93, range [31.64, 98.5]

Solvent-accessible surface area (backbone atoms only — not comparable to full-atom values): 18930 Å² total; per-residue (Å²): 135,82,75,84,73,52,74,67,53,52,52,48,52,53,51,53,50,54,53,40,53,53,48,53,49,44,50,74,71,72,47,84,66,53,71,72,56,46,54,50,40,54,50,49,48,68,76,42,60,69,70,75,72,52,84,87,60,88,85,56,78,91,53,57,87,86,44,59,65,59,88,47,36,71,54,37,39,56,51,54,62,64,48,74,78,53,97,74,65,62,86,75,42,51,47,50,56,46,39,68,76,36,47,69,36,47,50,51,21,54,47,54,35,47,76,72,73,44,72,63,56,66,59,52,31,45,38,37,55,51,34,41,39,78,94,38,20,71,63,38,48,75,67,44,50,69,51,61,73,69,46,56,66,78,56,44,64,78,30,36,57,34,51,24,50,30,46,28,52,52,31,71,46,87,70,80,57,72,65,55,59,53,50,42,56,60,57,71,75,47,93,72,80,73,75,100,66,37,68,42,76,56,96,90,39,83,40,82,35,47,48,66,42,13,66,73,31,48,51,13,19,40,44,52,24,50,50,40,49,55,63,66,67,69,83,49,75,65,71,48,69,54,88,89,46,42,64,58,58,53,57,34,56,41,79,89,44,70,64,29,52,25,22,37,21,54,53,30,48,40,44,68,59,42,39,44,21,21,46,66,60,25,61,72,57,59,48,59,49,47,21,67,89,82,27,94,58,11,66,41,29,45,51,16,34,57,71,65,73,71,92,52,70,76,59,66,76,66,51,53,78,67,84,77,80,75,74,74,130

Organism: NCBI:txid1073383

Mean predicted aligned error: 13.19 Å